Protein AF-A0A8T3M9H7-F1 (afdb_monomer)

Foldseek 3Di:
DDPPPDPDPLVQVVPADPPDPCNPDAFFEELCVPANQPPPPGPPDAPLVSLVVRLVNRHQEYADGPPQDFAPSLQVSQVVSNYAHAEFEQEFEADLLAGDDCSVVSLVVSVRRCVSNVYAAYEYEYDADPQQQLCFLNCVDPPRRARDPNRLVRNQVSLQVSLVVCVVVPHAYEYEQATRGNRQAPVSVVSNLVSHDLVSYAYAAECVSHVSNVHHS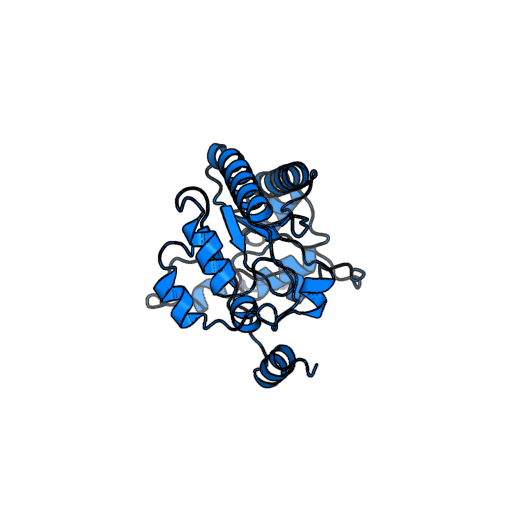VVVCVVRPSSHPHYHYDDDDVVVSVCSNVSND

Sequence (249 aa):
MSTGTALRPDVRTSLRRPDDALPRSSIGTAPMLWAHADGAPNDGTDAMAILDEIARVGYEGTQLGGGFPEGAELRDALHARGLRLAEVYVPIPATVDGPVADAMDIADERLRLLRDGEGEVLCLALDSSPGRDESAGRASEPGTPVLTDAGWESLVEVIHAIADRTAVSGTPVVFHPHGGTFIETPAEVERLVATTDPQRMGVCLDVGHYLVGGGDPVTAIRALGDRITHVHLKDGDPAVLTRLQAGAL

pLDDT: mean 90.54, std 13.39, range [33.56, 98.75]

Structure (mmCIF, N/CA/C/O backbone):
data_AF-A0A8T3M9H7-F1
#
_entry.id   AF-A0A8T3M9H7-F1
#
loop_
_atom_site.group_PDB
_atom_site.id
_atom_site.type_symbol
_atom_site.label_atom_id
_atom_site.label_alt_id
_atom_site.label_comp_id
_atom_site.label_asym_id
_atom_site.label_entity_id
_atom_site.label_seq_id
_atom_site.pdbx_PDB_ins_code
_atom_site.Cartn_x
_atom_site.Cartn_y
_atom_site.Cartn_z
_atom_site.occupancy
_atom_site.B_iso_or_equiv
_atom_site.auth_seq_id
_atom_site.auth_comp_id
_atom_site.auth_asym_id
_atom_site.auth_atom_id
_atom_site.pdbx_PDB_model_num
ATOM 1 N N . MET A 1 1 ? -37.620 22.800 17.845 1.00 33.56 1 MET A N 1
ATOM 2 C CA . MET A 1 1 ? -38.103 21.413 18.007 1.00 33.56 1 MET A CA 1
ATOM 3 C C . MET A 1 1 ? -37.071 20.520 17.348 1.00 33.56 1 MET A C 1
ATOM 5 O O . MET A 1 1 ? -36.901 20.615 16.143 1.00 33.56 1 MET A O 1
ATOM 9 N N . SER A 1 2 ? -36.297 19.793 18.155 1.00 37.72 2 SER A N 1
ATOM 10 C CA . SER A 1 2 ? -35.229 18.907 17.685 1.00 37.72 2 SER A CA 1
ATOM 11 C C . SER A 1 2 ? -35.867 17.692 17.017 1.00 37.72 2 SER A C 1
ATOM 13 O O . SER A 1 2 ? -36.520 16.892 17.686 1.00 37.72 2 SER A O 1
ATOM 15 N N . THR A 1 3 ? -35.757 17.589 15.695 1.00 35.03 3 THR A N 1
ATOM 16 C CA . THR A 1 3 ? -36.076 16.357 14.977 1.00 35.03 3 THR A CA 1
ATOM 17 C C . THR A 1 3 ? -34.942 15.387 15.255 1.0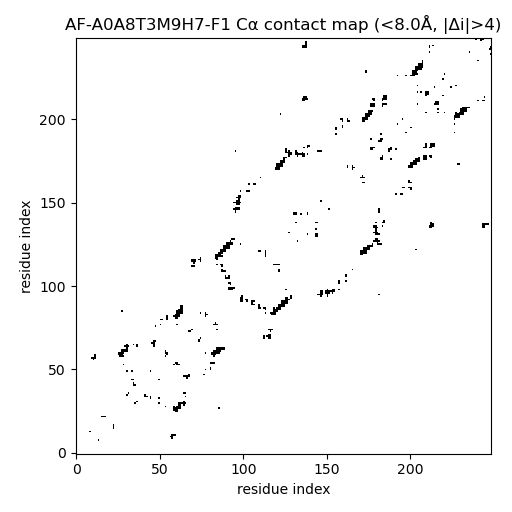0 35.03 3 THR A C 1
ATOM 19 O O . THR A 1 3 ? -33.902 15.445 14.604 1.00 35.03 3 THR A O 1
ATOM 22 N N . GLY A 1 4 ? -35.122 14.548 16.275 1.00 36.12 4 GLY A N 1
ATOM 23 C CA . GLY A 1 4 ? -34.223 13.439 16.550 1.00 36.12 4 GLY A CA 1
ATOM 24 C C . GLY A 1 4 ? -34.094 12.591 15.292 1.00 36.12 4 GLY A C 1
ATOM 25 O O . GLY A 1 4 ? -35.053 11.940 14.878 1.00 36.12 4 GLY A O 1
ATOM 26 N N . THR A 1 5 ? -32.923 12.646 14.664 1.00 40.88 5 THR A N 1
ATOM 27 C CA . THR A 1 5 ? -32.527 11.714 13.617 1.00 40.88 5 THR A CA 1
ATOM 28 C C . THR A 1 5 ? -32.606 10.335 14.249 1.00 40.88 5 THR A C 1
ATOM 30 O O . THR A 1 5 ? -31.815 10.017 15.136 1.00 40.88 5 THR A O 1
ATOM 33 N N . ALA A 1 6 ? -33.609 9.543 13.869 1.00 39.00 6 ALA A N 1
ATOM 34 C CA . ALA A 1 6 ? -33.633 8.134 14.220 1.00 39.00 6 ALA A CA 1
ATOM 35 C C . ALA A 1 6 ? -32.262 7.562 13.843 1.00 39.00 6 ALA A C 1
ATOM 37 O O . ALA A 1 6 ? -31.829 7.743 12.701 1.00 39.00 6 ALA A O 1
ATOM 38 N N . LEU A 1 7 ? -31.563 6.962 14.814 1.00 42.97 7 LEU A N 1
ATOM 39 C CA . LEU A 1 7 ? -30.327 6.225 14.573 1.00 42.97 7 LEU A CA 1
ATOM 40 C C . LEU A 1 7 ? -30.620 5.296 13.396 1.00 42.97 7 LEU A C 1
ATOM 42 O O . LEU A 1 7 ? -31.462 4.401 13.513 1.00 42.97 7 LEU A O 1
ATOM 46 N N . ARG A 1 8 ? -30.015 5.574 12.232 1.00 50.91 8 ARG A N 1
ATOM 47 C CA . ARG A 1 8 ? -30.088 4.648 11.103 1.00 50.91 8 ARG A CA 1
ATOM 48 C C . ARG A 1 8 ? -29.657 3.285 11.656 1.00 50.91 8 ARG A C 1
ATOM 50 O O . ARG A 1 8 ? -28.723 3.269 12.462 1.00 50.91 8 ARG A O 1
ATOM 57 N N . PRO A 1 9 ? -30.326 2.175 11.285 1.00 55.00 9 PRO A N 1
ATOM 58 C CA . PRO A 1 9 ? -29.803 0.851 11.601 1.00 55.00 9 PRO A CA 1
ATOM 59 C C . PRO A 1 9 ? -28.321 0.859 11.254 1.00 55.00 9 PRO A C 1
ATOM 61 O O . PRO A 1 9 ? -27.978 1.395 10.196 1.00 55.00 9 PRO A O 1
ATOM 64 N N . ASP A 1 10 ? -27.468 0.368 12.153 1.00 68.44 10 ASP A N 1
ATOM 65 C CA . ASP A 1 10 ? -26.034 0.352 11.898 1.00 68.44 10 ASP A CA 1
ATOM 66 C C . ASP A 1 10 ? -25.813 -0.396 10.582 1.00 68.44 10 ASP A C 1
ATOM 68 O O . ASP A 1 10 ? -25.994 -1.616 10.510 1.00 68.44 10 ASP A O 1
ATOM 72 N N . VAL A 1 11 ? -25.506 0.362 9.525 1.00 72.50 11 VAL A N 1
ATOM 73 C CA . VAL A 1 11 ? -25.396 -0.140 8.155 1.00 72.50 11 VAL A CA 1
ATOM 74 C C . VAL A 1 11 ? -24.417 -1.313 8.138 1.00 72.50 11 VAL A C 1
ATOM 76 O O . VAL A 1 11 ? -24.686 -2.308 7.467 1.00 72.50 11 VAL A O 1
ATOM 79 N N . ARG A 1 12 ? -23.380 -1.272 8.988 1.00 73.25 12 ARG A N 1
ATOM 80 C CA . ARG A 1 12 ? -22.380 -2.336 9.162 1.00 73.25 12 ARG A CA 1
ATOM 81 C C . ARG A 1 12 ? -23.022 -3.676 9.506 1.00 73.25 12 ARG A C 1
ATOM 83 O O . ARG A 1 12 ? -22.752 -4.679 8.849 1.00 73.25 12 ARG A O 1
ATOM 90 N N . THR A 1 13 ? -23.931 -3.689 10.481 1.00 69.94 13 THR A N 1
ATOM 91 C CA . THR A 1 13 ? -24.636 -4.913 10.906 1.00 69.94 13 THR A CA 1
ATOM 92 C C . THR A 1 13 ? -25.568 -5.475 9.835 1.00 69.94 13 THR A C 1
ATOM 94 O O . THR A 1 13 ? -25.799 -6.679 9.808 1.00 69.94 13 THR A O 1
ATOM 97 N N . SER A 1 14 ? -26.082 -4.631 8.934 1.00 72.62 14 SER A N 1
ATOM 98 C CA . SER A 1 14 ? -26.933 -5.075 7.823 1.00 72.62 14 SER A CA 1
ATOM 99 C C . SER A 1 14 ? -26.149 -5.612 6.620 1.00 72.62 14 SER A C 1
ATOM 101 O O . SER A 1 14 ? -26.704 -6.368 5.821 1.00 72.62 14 SER A O 1
ATOM 103 N N . LEU A 1 15 ? -24.875 -5.224 6.487 1.00 73.56 15 LEU A N 1
ATOM 104 C CA . LEU A 1 15 ? -24.003 -5.622 5.380 1.00 73.56 15 LEU A CA 1
ATOM 105 C C . LEU A 1 15 ? -23.282 -6.950 5.632 1.00 73.56 15 LEU A C 1
ATOM 107 O O . LEU A 1 15 ? -23.010 -7.663 4.670 1.00 73.56 15 LEU A O 1
ATOM 111 N N . ARG A 1 16 ? -23.004 -7.297 6.895 1.00 74.31 16 ARG A N 1
ATOM 112 C CA . ARG A 1 16 ? -22.332 -8.554 7.253 1.00 74.31 16 ARG A CA 1
ATOM 113 C C . ARG A 1 16 ? -23.315 -9.700 7.444 1.00 74.31 16 ARG A C 1
ATOM 115 O O . ARG A 1 16 ? -24.325 -9.566 8.136 1.00 74.31 16 ARG A O 1
ATOM 122 N N . ARG A 1 17 ? -22.983 -10.860 6.886 1.00 77.38 17 ARG A N 1
ATOM 123 C CA . ARG A 1 17 ? -23.710 -12.117 7.081 1.00 77.38 17 ARG A CA 1
ATOM 124 C C . ARG A 1 17 ? -22.826 -13.121 7.824 1.00 77.38 17 ARG A C 1
ATOM 126 O O . ARG A 1 17 ? -21.613 -13.124 7.629 1.00 77.38 17 ARG A O 1
ATOM 133 N N . PRO A 1 18 ? -23.412 -14.008 8.650 1.00 72.75 18 PRO A N 1
ATOM 134 C CA . PRO A 1 18 ? -22.649 -15.039 9.360 1.00 72.75 18 PRO A CA 1
ATOM 135 C C . PRO A 1 18 ? -21.794 -15.933 8.447 1.00 72.75 18 PRO A C 1
ATOM 137 O O . PRO A 1 18 ? -20.744 -16.402 8.876 1.00 72.75 18 PRO A O 1
ATOM 140 N N . ASP A 1 19 ? -22.229 -16.120 7.197 1.00 81.12 19 ASP A N 1
ATOM 141 C CA . ASP A 1 19 ? -21.596 -17.004 6.212 1.00 81.12 19 ASP A CA 1
ATOM 142 C C . ASP A 1 19 ? -20.673 -16.259 5.226 1.00 81.12 19 ASP A C 1
ATOM 144 O O . ASP A 1 19 ? -20.256 -16.835 4.219 1.00 81.12 19 ASP A O 1
ATOM 148 N N . ASP A 1 20 ? -20.371 -14.977 5.468 1.00 80.50 20 ASP A N 1
ATOM 149 C CA . ASP A 1 20 ? -19.426 -14.236 4.629 1.00 80.50 20 ASP A CA 1
ATOM 150 C C . ASP A 1 20 ? -18.053 -14.922 4.636 1.00 80.50 20 ASP A C 1
ATOM 152 O O . ASP A 1 20 ? -17.609 -15.441 5.658 1.00 80.50 20 ASP A O 1
ATOM 156 N N . ALA A 1 21 ? -17.350 -14.894 3.500 1.00 74.12 21 ALA A N 1
ATOM 157 C CA . ALA A 1 21 ? -16.052 -15.560 3.348 1.00 74.12 21 ALA A CA 1
ATOM 158 C C . ALA A 1 21 ? -14.958 -14.983 4.269 1.00 74.12 21 ALA A C 1
ATOM 160 O O . ALA A 1 21 ? -14.007 -15.679 4.619 1.00 74.12 21 ALA A O 1
ATOM 161 N N . LEU A 1 22 ? -15.108 -13.719 4.682 1.00 75.12 22 LEU A N 1
ATOM 162 C CA . LEU A 1 22 ? -14.192 -12.995 5.566 1.00 75.12 22 LEU A CA 1
ATOM 163 C C . LEU A 1 22 ? -14.967 -12.345 6.729 1.00 75.12 22 LEU A C 1
ATOM 165 O O . LEU A 1 22 ? -14.919 -11.127 6.919 1.00 75.12 22 LEU A O 1
ATOM 169 N N . PRO A 1 23 ? -15.690 -13.134 7.545 1.00 69.31 23 PRO A N 1
ATOM 170 C CA . PRO A 1 23 ? -16.662 -12.598 8.498 1.00 69.31 23 PRO A CA 1
ATOM 171 C C . PRO A 1 23 ? -15.983 -11.882 9.678 1.00 69.31 23 PRO A C 1
ATOM 173 O O . PRO A 1 23 ? -16.636 -11.171 10.437 1.00 69.31 23 PRO A O 1
ATOM 176 N N . ARG A 1 24 ? -14.663 -12.063 9.825 1.00 73.19 24 ARG A N 1
ATOM 177 C CA . ARG A 1 24 ? -13.812 -11.458 10.857 1.00 73.19 24 ARG A CA 1
ATOM 178 C C . ARG A 1 24 ? -12.900 -10.343 10.335 1.00 73.19 24 ARG A C 1
ATOM 180 O O . ARG A 1 24 ? -12.226 -9.716 11.144 1.00 73.19 24 ARG A O 1
ATOM 187 N N . SER A 1 25 ? -12.861 -10.099 9.025 1.00 82.62 25 SER A N 1
ATOM 188 C CA . SER A 1 25 ? -11.993 -9.067 8.450 1.00 82.62 25 SER A CA 1
ATOM 189 C C . SER A 1 25 ? -12.692 -7.722 8.447 1.00 82.62 25 SER A C 1
ATOM 191 O O . SER A 1 25 ? -13.821 -7.626 7.971 1.00 82.62 25 SER A O 1
ATOM 193 N N . SER A 1 26 ? -12.016 -6.688 8.931 1.00 88.00 26 SER A N 1
ATOM 194 C CA . SER A 1 26 ? -12.416 -5.283 8.816 1.00 88.00 26 SER A CA 1
ATOM 195 C C . SER A 1 26 ? -12.520 -4.858 7.353 1.00 88.00 26 SER A C 1
ATOM 197 O O . SER A 1 26 ? -11.684 -5.259 6.547 1.00 88.00 26 SER A O 1
ATOM 199 N N . ILE A 1 27 ? -13.503 -4.023 7.011 1.00 91.81 27 ILE A N 1
ATOM 200 C CA . ILE A 1 27 ? -13.605 -3.427 5.670 1.00 91.81 27 ILE A CA 1
ATOM 201 C C . ILE A 1 27 ? -13.539 -1.909 5.822 1.00 91.81 27 ILE A C 1
ATOM 203 O O . ILE A 1 27 ? -14.417 -1.297 6.434 1.00 91.81 27 ILE A O 1
ATOM 207 N N . GLY A 1 28 ? -12.479 -1.317 5.282 1.00 94.25 28 GLY A N 1
ATOM 208 C CA . GLY A 1 28 ? -12.276 0.126 5.215 1.00 94.25 28 GLY A CA 1
ATOM 209 C C . GLY A 1 28 ? -12.303 0.644 3.781 1.00 94.25 28 GLY A C 1
ATOM 210 O O . GLY A 1 28 ? -12.476 -0.125 2.838 1.00 94.25 28 GLY A O 1
ATOM 211 N N . THR A 1 29 ? -12.108 1.950 3.625 1.00 95.25 29 THR A N 1
ATOM 212 C CA . THR A 1 29 ? -11.954 2.590 2.313 1.00 95.25 29 THR A CA 1
ATOM 213 C C . THR A 1 29 ? -10.827 3.610 2.328 1.00 95.25 29 THR A C 1
ATOM 215 O O . THR A 1 29 ? -10.526 4.202 3.361 1.00 95.25 29 THR A O 1
ATOM 218 N N . ALA A 1 30 ? -10.223 3.845 1.169 1.00 94.06 30 ALA A N 1
ATOM 219 C CA . ALA A 1 30 ? -9.257 4.916 0.988 1.00 94.06 30 ALA A CA 1
ATOM 220 C C . ALA A 1 30 ? -9.969 6.285 0.951 1.00 94.06 30 ALA A C 1
ATOM 222 O O . ALA A 1 30 ? -10.983 6.415 0.254 1.00 94.06 30 ALA A O 1
ATOM 223 N N . PRO A 1 31 ? -9.433 7.330 1.608 1.00 91.69 31 PRO A N 1
ATOM 224 C CA . PRO A 1 31 ? -9.961 8.694 1.497 1.00 91.69 31 PRO A CA 1
ATOM 225 C C . PRO A 1 31 ? -9.719 9.301 0.105 1.00 91.69 31 PRO A C 1
ATOM 227 O O . PRO A 1 31 ? -10.409 10.240 -0.287 1.00 91.69 31 PRO A O 1
ATOM 230 N N . MET A 1 32 ? -8.803 8.712 -0.675 1.00 87.19 32 MET A N 1
ATOM 231 C CA . MET A 1 32 ? -8.488 9.109 -2.051 1.00 87.19 32 MET A CA 1
ATOM 232 C C . MET A 1 32 ? -9.705 9.088 -2.993 1.00 87.19 32 MET A C 1
ATOM 234 O O . MET A 1 32 ? -9.724 9.801 -3.992 1.00 87.19 32 MET A O 1
ATOM 238 N N . LEU A 1 33 ? -10.753 8.322 -2.658 1.00 88.62 33 LEU A N 1
ATOM 239 C CA . LEU A 1 33 ? -12.014 8.324 -3.408 1.00 88.62 33 LEU A CA 1
ATOM 240 C C . LEU A 1 33 ? -12.779 9.657 -3.321 1.00 88.62 33 LEU A C 1
ATOM 242 O O . LEU A 1 33 ? -13.633 9.910 -4.167 1.00 88.62 33 LEU A O 1
ATOM 246 N N . TRP A 1 34 ? -12.490 10.493 -2.318 1.00 87.81 34 TRP A N 1
ATOM 247 C CA . TRP A 1 34 ? -13.087 11.823 -2.152 1.00 87.81 34 TRP A CA 1
ATOM 248 C C . TRP A 1 34 ? -12.129 12.948 -2.531 1.00 87.81 34 TRP A C 1
ATOM 250 O O . TRP A 1 34 ? -12.551 13.893 -3.184 1.00 87.81 34 TRP A O 1
ATOM 260 N N . ALA A 1 35 ? -10.860 12.850 -2.134 1.00 77.44 35 ALA A N 1
ATOM 261 C CA . ALA A 1 35 ? -9.850 13.861 -2.427 1.00 77.44 35 ALA A CA 1
ATOM 262 C C . ALA A 1 35 ? -8.542 13.176 -2.829 1.00 77.44 35 ALA A C 1
ATOM 264 O O . ALA A 1 35 ? -7.989 12.400 -2.050 1.00 77.44 35 ALA A O 1
ATOM 265 N N . HIS A 1 36 ? -8.044 13.449 -4.039 1.00 66.44 36 HIS A N 1
ATOM 266 C CA . HIS A 1 36 ? -6.762 12.898 -4.488 1.00 66.44 36 HIS A CA 1
ATOM 267 C C . HIS A 1 36 ? -5.637 13.333 -3.541 1.00 66.44 36 HIS A C 1
ATOM 269 O O . HIS A 1 36 ? -5.493 14.516 -3.243 1.00 6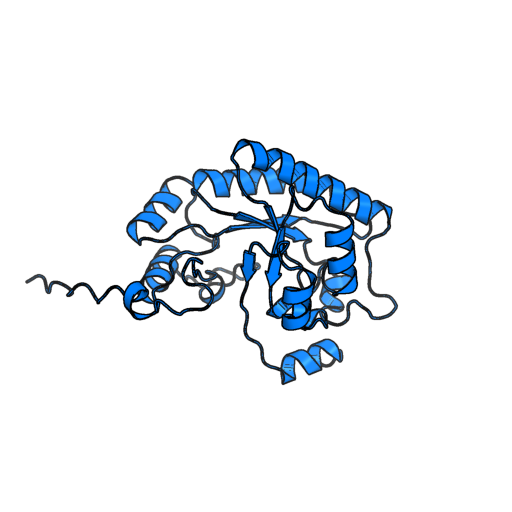6.44 36 HIS A O 1
ATOM 275 N N . ALA A 1 37 ? -4.840 12.367 -3.083 1.00 57.09 37 ALA A N 1
ATOM 276 C CA . ALA A 1 37 ? -3.700 12.620 -2.203 1.00 57.09 37 ALA A CA 1
ATOM 277 C C . ALA A 1 37 ? -2.406 12.943 -2.980 1.00 57.09 37 ALA A C 1
ATOM 279 O O . ALA A 1 37 ? -1.479 13.518 -2.411 1.00 57.09 37 ALA A O 1
ATOM 280 N N . ASP A 1 38 ? -2.357 12.636 -4.282 1.00 54.38 38 ASP A N 1
ATOM 281 C CA . ASP A 1 38 ? -1.136 12.722 -5.089 1.00 54.38 38 ASP A CA 1
ATOM 282 C C . ASP A 1 38 ? -0.950 14.110 -5.701 1.00 54.38 38 ASP A C 1
ATOM 284 O O . ASP A 1 38 ? -1.264 14.343 -6.868 1.00 54.38 38 ASP A O 1
ATOM 288 N N . GLY A 1 39 ? -0.468 15.063 -4.897 1.00 44.59 39 GLY A N 1
ATOM 289 C CA . GLY A 1 39 ? 0.044 16.365 -5.358 1.00 44.59 39 GLY A CA 1
ATOM 290 C C . GLY A 1 39 ? -0.964 17.295 -6.052 1.00 44.59 39 GLY A C 1
ATOM 291 O O . GLY A 1 39 ? -0.635 18.448 -6.342 1.00 44.59 39 GLY A O 1
ATOM 292 N N . ALA A 1 40 ? -2.189 16.834 -6.301 1.00 48.50 40 ALA A N 1
ATOM 293 C CA . ALA A 1 40 ? -3.287 17.650 -6.772 1.00 48.50 40 ALA A CA 1
ATOM 294 C C . ALA A 1 40 ? -3.688 18.631 -5.657 1.00 48.50 40 ALA A C 1
ATOM 296 O O . ALA A 1 40 ? -3.700 18.255 -4.481 1.00 48.50 40 ALA A O 1
ATOM 297 N N . PRO A 1 41 ? -4.015 19.895 -5.985 1.00 50.72 41 PRO A N 1
ATOM 298 C CA . PRO A 1 41 ? -4.555 20.815 -4.997 1.00 50.72 41 PRO A CA 1
ATOM 299 C C . PRO A 1 41 ? -5.763 20.163 -4.328 1.00 50.72 41 PRO A C 1
ATOM 301 O O . PRO A 1 41 ? -6.646 19.677 -5.037 1.00 50.72 41 PRO A O 1
ATOM 304 N N . ASN A 1 42 ? -5.812 20.175 -2.990 1.00 58.81 42 ASN A N 1
ATOM 305 C CA . ASN A 1 42 ? -7.057 19.892 -2.284 1.00 58.81 42 ASN A CA 1
ATOM 306 C C . ASN A 1 42 ? -8.121 20.803 -2.910 1.00 58.81 42 ASN A C 1
ATOM 308 O O . ASN A 1 42 ? -7.990 22.029 -2.880 1.00 58.81 42 ASN A O 1
ATOM 312 N N . ASP A 1 43 ? -9.135 20.206 -3.526 1.00 65.31 43 ASP A N 1
ATOM 313 C CA . ASP A 1 43 ? -10.200 20.910 -4.240 1.00 65.31 43 ASP A CA 1
ATOM 314 C C . ASP A 1 43 ? -11.151 21.665 -3.292 1.00 65.31 43 ASP A C 1
ATOM 316 O O . ASP A 1 43 ? -12.144 22.252 -3.722 1.00 65.31 43 ASP A O 1
ATOM 320 N N . GLY A 1 44 ? -10.813 21.697 -2.000 1.00 67.19 44 GLY A N 1
ATOM 321 C CA . GLY A 1 44 ? -11.589 22.294 -0.926 1.00 67.19 44 GLY A CA 1
ATOM 322 C C . GLY A 1 44 ? -12.423 21.266 -0.170 1.00 67.19 44 GLY A C 1
ATOM 323 O O . GLY A 1 44 ? -13.211 21.664 0.689 1.00 67.19 44 GLY A O 1
ATOM 324 N N . THR A 1 45 ? -12.268 19.971 -0.464 1.00 79.56 45 THR A N 1
ATOM 325 C CA . THR A 1 45 ? -12.942 18.907 0.275 1.00 79.56 45 THR A CA 1
ATOM 326 C C . THR A 1 45 ? -12.458 18.875 1.727 1.00 79.56 45 THR A C 1
ATOM 328 O O . THR A 1 45 ? -11.266 18.764 2.025 1.00 79.56 45 THR A O 1
ATOM 331 N N . ASP A 1 46 ? -13.413 18.989 2.649 1.00 88.44 46 ASP A N 1
ATOM 332 C CA . ASP A 1 46 ? -13.174 18.961 4.090 1.00 88.44 46 ASP A CA 1
ATOM 333 C C . ASP A 1 46 ? -12.849 17.533 4.556 1.00 88.44 46 ASP A C 1
ATOM 335 O O . ASP A 1 46 ? -13.671 16.621 4.447 1.00 88.44 46 ASP A O 1
ATOM 339 N N . ALA A 1 47 ? -11.655 17.354 5.123 1.00 89.69 47 ALA A N 1
ATOM 340 C CA . ALA A 1 47 ? -11.178 16.104 5.706 1.00 89.69 47 ALA A CA 1
ATOM 341 C C . ALA A 1 47 ? -12.167 15.481 6.704 1.00 89.69 47 ALA A C 1
ATOM 343 O O . ALA A 1 47 ? -12.379 14.266 6.704 1.00 89.69 47 ALA A O 1
ATOM 344 N N . MET A 1 48 ? -12.814 16.302 7.533 1.00 92.94 48 MET A N 1
ATOM 345 C CA . MET A 1 48 ? -13.774 15.811 8.519 1.00 92.94 48 MET A CA 1
ATOM 346 C C . MET A 1 48 ? -15.069 15.336 7.858 1.00 92.94 48 MET A C 1
ATOM 348 O O . MET A 1 48 ? -15.649 14.341 8.298 1.00 92.94 48 MET A O 1
ATOM 352 N N . ALA A 1 49 ? -15.475 15.983 6.762 1.00 93.50 49 ALA A N 1
ATOM 353 C CA . ALA A 1 49 ? -16.605 15.543 5.953 1.00 93.50 49 ALA A CA 1
ATOM 354 C C . ALA A 1 49 ? -16.315 14.208 5.243 1.00 93.50 49 ALA A C 1
ATOM 356 O O . ALA A 1 49 ? -17.209 13.369 5.147 1.00 93.50 49 ALA A O 1
ATOM 357 N N . ILE A 1 50 ? -15.070 13.959 4.812 1.00 93.94 50 ILE A N 1
ATOM 358 C CA . ILE A 1 50 ? -14.661 12.644 4.282 1.00 93.94 50 ILE A CA 1
ATOM 359 C C . ILE A 1 50 ? -14.865 11.564 5.352 1.00 93.94 50 ILE A C 1
ATOM 361 O O . ILE A 1 50 ? -15.487 10.538 5.079 1.00 93.94 50 ILE A O 1
ATOM 365 N N . LEU A 1 51 ? -14.408 11.798 6.588 1.00 95.31 51 LEU A N 1
ATOM 366 C CA . LEU A 1 51 ? -14.603 10.848 7.690 1.00 95.31 51 LEU A CA 1
ATOM 367 C C . LEU A 1 51 ? -16.090 10.605 8.000 1.00 95.31 51 LEU A C 1
ATOM 369 O O . LEU A 1 51 ? -16.486 9.463 8.252 1.00 95.31 51 LEU A O 1
ATOM 373 N N . ASP A 1 52 ? -16.918 11.653 7.964 1.00 95.00 52 ASP A N 1
ATOM 374 C CA . ASP A 1 52 ? -18.372 11.531 8.123 1.00 95.00 52 ASP A CA 1
ATOM 375 C C . ASP A 1 52 ? -18.985 10.646 7.033 1.00 95.00 52 ASP A C 1
ATOM 377 O O . ASP A 1 52 ? -19.769 9.744 7.337 1.00 95.00 52 ASP A O 1
ATOM 381 N N . GLU A 1 53 ? -18.602 10.854 5.774 1.00 94.81 53 GLU A N 1
ATOM 382 C CA . GLU A 1 53 ? -19.110 10.082 4.642 1.00 94.81 53 GLU A CA 1
ATOM 383 C C . GLU A 1 53 ? -18.684 8.612 4.704 1.00 94.81 53 GLU A C 1
ATOM 385 O O . GLU A 1 53 ? -19.533 7.734 4.527 1.00 94.81 53 GLU A O 1
ATOM 390 N N . ILE A 1 54 ? -17.421 8.331 5.040 1.00 94.44 54 ILE A N 1
ATOM 391 C CA . ILE A 1 54 ? -16.895 6.969 5.235 1.00 94.44 54 ILE A CA 1
ATOM 392 C C . ILE A 1 54 ? -17.717 6.213 6.287 1.00 94.44 54 ILE A C 1
ATOM 394 O O . ILE A 1 54 ? -18.156 5.081 6.055 1.00 94.44 54 ILE A O 1
ATOM 398 N N . ALA A 1 55 ? -17.983 6.846 7.432 1.00 93.62 55 ALA A N 1
ATOM 399 C CA . ALA A 1 55 ? -18.810 6.250 8.475 1.00 93.62 55 ALA A CA 1
ATOM 400 C C . ALA A 1 55 ? -20.268 6.084 8.023 1.00 93.62 55 ALA A C 1
ATOM 402 O O . ALA A 1 55 ? -20.880 5.039 8.253 1.00 93.62 55 ALA A O 1
ATOM 403 N N . ARG A 1 56 ? -20.823 7.087 7.330 1.00 92.81 56 ARG A N 1
ATOM 404 C CA . ARG A 1 56 ? -22.210 7.094 6.846 1.00 92.81 56 ARG A CA 1
ATOM 405 C C . ARG A 1 56 ? -22.501 5.958 5.867 1.00 92.81 56 ARG A C 1
ATOM 407 O O . ARG A 1 56 ? -23.624 5.447 5.866 1.00 92.81 56 ARG A O 1
ATOM 414 N N . VAL A 1 57 ? -21.544 5.592 5.012 1.00 91.56 57 VAL A N 1
ATOM 415 C CA . VAL A 1 57 ? -21.703 4.480 4.055 1.00 91.56 57 VAL A CA 1
ATOM 416 C C . VAL A 1 57 ? -21.467 3.104 4.684 1.00 91.56 57 VAL A C 1
ATOM 418 O O . VAL A 1 57 ? -21.831 2.099 4.081 1.00 91.56 57 VAL A O 1
ATOM 421 N N . GLY A 1 58 ? -20.945 3.055 5.912 1.00 91.19 58 GLY A N 1
ATOM 422 C CA . GLY A 1 58 ? -20.821 1.828 6.695 1.00 91.19 58 GLY A CA 1
ATOM 423 C C . GLY A 1 58 ? -19.443 1.172 6.657 1.00 91.19 58 GLY A C 1
ATOM 424 O O . GLY A 1 58 ? -19.338 0.021 7.066 1.00 91.19 58 GLY A O 1
ATOM 425 N N . TYR A 1 59 ? -18.385 1.864 6.224 1.00 93.06 59 TYR A N 1
ATOM 426 C CA . TYR A 1 59 ? -17.021 1.355 6.401 1.00 93.06 59 TYR A CA 1
ATOM 427 C C . TYR A 1 59 ? -16.605 1.398 7.874 1.00 93.06 59 TYR A C 1
ATOM 429 O O . TYR A 1 59 ? -17.124 2.190 8.663 1.00 93.06 59 TYR A O 1
ATOM 437 N N . GLU A 1 60 ? -15.668 0.535 8.251 1.00 93.38 60 GLU A N 1
ATOM 438 C CA . GLU A 1 60 ? -15.175 0.369 9.627 1.00 93.38 60 GLU A CA 1
ATOM 439 C C . GLU A 1 60 ? -13.826 1.049 9.870 1.00 93.38 60 GLU A C 1
ATOM 441 O O . GLU A 1 60 ? -13.328 1.065 10.996 1.00 93.38 60 GLU A O 1
ATOM 446 N N . GLY A 1 61 ? -13.227 1.607 8.822 1.00 95.00 61 GLY A N 1
ATOM 447 C CA . GLY A 1 61 ? -11.951 2.292 8.901 1.00 95.00 61 GLY A CA 1
ATOM 448 C C . GLY A 1 61 ? -11.553 2.964 7.598 1.00 95.00 61 GLY A C 1
ATOM 449 O O . GLY A 1 61 ? -12.247 2.869 6.584 1.00 95.00 61 GLY A O 1
ATOM 450 N N . THR A 1 62 ? -10.425 3.655 7.657 1.00 96.75 62 THR A N 1
ATOM 451 C CA . THR A 1 62 ? -9.829 4.388 6.542 1.00 96.75 62 THR A CA 1
ATOM 452 C C . THR A 1 62 ? -8.311 4.314 6.605 1.00 96.75 62 THR A C 1
ATOM 454 O O . THR A 1 62 ? -7.744 4.047 7.662 1.00 96.75 62 THR A O 1
ATOM 457 N N . GLN A 1 63 ? -7.655 4.576 5.482 1.00 95.94 63 GLN A N 1
ATOM 458 C CA . GLN A 1 63 ? -6.231 4.915 5.449 1.00 95.94 63 GLN A CA 1
ATOM 459 C C . GLN A 1 63 ? -6.031 6.362 5.933 1.00 95.94 63 GLN A C 1
ATOM 461 O O . GLN A 1 63 ? -6.991 7.146 5.947 1.00 95.94 63 GLN A O 1
ATOM 466 N N . LEU A 1 64 ? -4.800 6.732 6.297 1.00 94.50 64 LEU A N 1
ATOM 467 C CA . LEU A 1 64 ? -4.452 8.133 6.555 1.00 94.50 64 LEU A CA 1
ATOM 468 C C . LEU A 1 64 ? -4.627 8.967 5.275 1.00 94.50 64 LEU A C 1
ATOM 470 O O . LEU A 1 64 ? -4.024 8.667 4.247 1.00 94.50 64 LEU A O 1
ATOM 474 N N . GLY A 1 65 ? -5.464 10.003 5.339 1.00 88.75 65 GLY A N 1
ATOM 475 C CA . GLY A 1 65 ? -5.764 10.887 4.212 1.00 88.75 65 GLY A CA 1
ATOM 476 C C . GLY A 1 65 ? -5.054 12.232 4.285 1.00 88.75 65 GLY A C 1
ATOM 477 O O . GLY A 1 65 ? -4.684 12.705 5.359 1.00 88.75 65 GLY A O 1
ATOM 478 N N . GLY A 1 66 ? -4.912 12.885 3.131 1.00 86.00 66 GLY A N 1
ATOM 479 C CA . GLY A 1 66 ? -4.445 14.267 3.064 1.00 86.00 66 GLY A CA 1
ATOM 480 C C . GLY A 1 66 ? -5.392 15.219 3.802 1.00 86.00 66 GLY A C 1
ATOM 481 O O . GLY A 1 66 ? -6.612 15.120 3.678 1.00 86.00 66 GLY A O 1
ATOM 482 N N . GLY A 1 67 ? -4.830 16.142 4.584 1.00 86.44 67 GLY A N 1
ATOM 483 C CA . GLY A 1 67 ? -5.598 17.135 5.343 1.00 86.44 67 GLY A CA 1
ATOM 484 C C . GLY A 1 67 ? -6.297 16.599 6.596 1.00 86.44 67 GLY A C 1
ATOM 485 O O . GLY A 1 67 ? -6.953 17.376 7.286 1.00 86.44 67 GLY A O 1
ATOM 486 N N . PHE A 1 68 ? -6.159 15.307 6.911 1.00 91.56 68 PHE A N 1
ATOM 487 C CA . PHE A 1 68 ? -6.603 14.778 8.198 1.00 91.56 68 PHE A CA 1
ATOM 488 C C . PHE A 1 68 ? -5.766 15.403 9.327 1.00 91.56 68 PHE A C 1
ATOM 490 O O . PHE A 1 68 ? -4.589 15.706 9.113 1.00 91.56 68 PHE A O 1
ATOM 497 N N . PRO A 1 69 ? -6.344 15.602 10.526 1.00 92.12 69 PRO A N 1
ATOM 498 C CA . PRO A 1 69 ? -5.556 15.996 11.688 1.00 92.12 69 PRO A CA 1
ATOM 499 C C . PRO A 1 69 ? -4.542 14.900 12.051 1.00 92.12 69 PRO A C 1
ATOM 501 O O . PRO A 1 69 ? -4.600 13.783 11.536 1.00 92.12 69 PRO A O 1
ATOM 504 N N . GLU A 1 70 ? -3.624 15.202 12.969 1.00 91.25 70 GLU A N 1
ATOM 505 C CA . GLU A 1 70 ? -2.626 14.245 13.456 1.00 91.25 70 GLU A CA 1
ATOM 506 C C . GLU A 1 70 ? -2.837 13.880 14.930 1.00 91.25 70 GLU A C 1
ATOM 508 O O . GLU A 1 70 ? -3.450 14.602 15.721 1.00 91.25 70 GLU A O 1
ATOM 513 N N . GLY A 1 71 ? -2.287 12.727 15.304 1.00 93.00 71 GLY A N 1
ATOM 514 C CA . GLY A 1 71 ? -2.224 12.231 16.670 1.00 93.00 71 GLY A CA 1
ATOM 515 C C . GLY A 1 71 ? -3.564 12.139 17.386 1.00 93.00 71 GLY A C 1
ATOM 516 O O . GLY A 1 71 ? -4.508 11.532 16.882 1.00 93.00 71 GLY A O 1
ATOM 517 N N . ALA A 1 72 ? -3.645 12.713 18.589 1.00 94.38 72 ALA A N 1
ATOM 518 C CA . ALA A 1 72 ? -4.825 12.584 19.439 1.00 94.38 72 ALA A CA 1
ATOM 519 C C . ALA A 1 72 ? -6.109 13.085 18.765 1.00 94.38 72 ALA A C 1
ATOM 521 O O . ALA A 1 72 ? -7.156 12.468 18.926 1.00 94.38 72 ALA A O 1
ATOM 522 N N . GLU A 1 73 ? -6.017 14.160 17.984 1.00 96.25 73 GLU A N 1
ATOM 523 C CA . GLU A 1 73 ? -7.167 14.712 17.274 1.00 96.25 73 GLU A CA 1
ATOM 524 C C . GLU A 1 73 ? -7.674 13.750 16.190 1.00 96.25 73 GLU A C 1
ATOM 526 O O . GLU A 1 73 ? -8.881 13.534 16.086 1.00 96.25 73 GLU A O 1
ATOM 531 N N . LEU A 1 74 ? -6.769 13.098 15.448 1.00 96.00 74 LEU A N 1
ATOM 532 C CA . LEU A 1 74 ? -7.129 12.053 14.483 1.00 96.00 74 LEU A CA 1
ATOM 533 C C . LEU A 1 74 ? -7.798 10.860 15.153 1.00 96.00 74 LEU A C 1
ATOM 535 O O . LEU A 1 74 ? -8.872 10.431 14.729 1.00 96.00 74 LEU A O 1
ATOM 539 N N . ARG A 1 75 ? -7.172 10.331 16.206 1.00 96.88 75 ARG A N 1
ATOM 540 C CA . ARG A 1 75 ? -7.702 9.189 16.951 1.00 96.88 75 ARG A CA 1
ATOM 541 C C . ARG A 1 75 ? -9.108 9.492 17.468 1.00 96.88 75 ARG A C 1
ATOM 543 O O . ARG A 1 75 ? -10.033 8.710 17.253 1.00 96.88 75 ARG A O 1
ATOM 550 N N . ASP A 1 76 ? -9.291 10.643 18.107 1.00 97.19 76 ASP A N 1
ATOM 551 C CA . ASP A 1 76 ? -10.576 11.028 18.686 1.00 97.19 76 ASP A CA 1
ATOM 552 C C . ASP A 1 76 ? -11.634 11.259 17.584 1.00 97.19 76 ASP A C 1
ATOM 554 O O . ASP A 1 76 ? -12.788 10.844 17.733 1.00 97.19 76 ASP A O 1
ATOM 558 N N . ALA A 1 77 ? -11.239 11.831 16.438 1.00 96.81 77 ALA A N 1
ATOM 559 C CA . ALA A 1 77 ? -12.095 11.995 15.263 1.00 96.81 77 ALA A CA 1
ATOM 560 C C . ALA A 1 77 ? -12.573 10.659 14.668 1.00 96.81 77 ALA A C 1
ATOM 562 O O . ALA A 1 77 ? -13.749 10.542 14.297 1.00 96.81 77 ALA A O 1
ATOM 563 N N . LEU A 1 78 ? -11.690 9.661 14.584 1.00 97.44 78 LEU A N 1
ATOM 564 C CA . LEU A 1 78 ? -12.012 8.313 14.111 1.00 97.44 78 LEU A CA 1
ATOM 565 C C . LEU A 1 78 ? -12.927 7.587 15.104 1.00 97.44 78 LEU A C 1
ATOM 567 O O . LEU A 1 78 ? -13.983 7.077 14.718 1.00 97.44 78 LEU A O 1
ATOM 571 N N . HIS A 1 79 ? -12.592 7.613 16.396 1.00 97.06 79 HIS A N 1
ATOM 572 C CA . HIS A 1 79 ? -13.377 6.969 17.453 1.00 97.06 79 HIS A CA 1
ATOM 573 C C . HIS A 1 79 ? -14.794 7.533 17.564 1.00 97.06 79 HIS A C 1
ATOM 575 O O . HIS A 1 79 ? -15.747 6.762 17.694 1.00 97.06 79 HIS A O 1
ATOM 581 N N . ALA A 1 80 ? -14.965 8.851 17.427 1.00 96.75 80 ALA A N 1
ATOM 582 C CA . ALA A 1 80 ? -16.283 9.490 17.420 1.00 96.75 80 ALA A CA 1
ATOM 583 C C . ALA A 1 80 ? -17.215 8.956 16.312 1.00 96.75 80 ALA A C 1
ATOM 585 O O . ALA A 1 80 ? -18.435 9.069 16.417 1.00 96.75 80 ALA A O 1
ATOM 586 N N . ARG A 1 81 ? -16.644 8.351 15.264 1.00 95.44 81 ARG A N 1
ATOM 587 C CA . ARG A 1 81 ? -17.343 7.775 14.105 1.00 95.44 81 ARG A CA 1
ATOM 588 C C . ARG A 1 81 ? -17.317 6.244 14.092 1.00 95.44 81 ARG A C 1
ATOM 590 O O . ARG A 1 81 ? -17.772 5.614 13.134 1.00 95.44 81 ARG A O 1
ATOM 597 N N . GLY A 1 82 ? -16.761 5.631 15.139 1.00 94.75 82 GLY A N 1
ATOM 598 C CA . GLY A 1 82 ? -16.505 4.195 15.196 1.00 94.75 82 GLY A CA 1
ATOM 599 C C . GLY A 1 82 ? -15.662 3.708 14.016 1.00 94.75 82 GLY A C 1
ATOM 600 O O . GLY A 1 82 ? -15.970 2.651 13.469 1.00 94.75 82 GLY A O 1
ATOM 601 N N . LEU A 1 83 ? -14.696 4.513 13.568 1.00 96.19 83 LEU A N 1
ATOM 602 C CA . LEU A 1 83 ? -13.735 4.187 12.518 1.00 96.19 83 LEU A CA 1
ATOM 603 C C . LEU A 1 83 ? -12.380 3.831 13.130 1.00 96.19 83 LEU A C 1
ATOM 605 O O . LEU A 1 83 ? -12.065 4.235 14.249 1.00 96.19 83 LEU A O 1
ATOM 609 N N . ARG A 1 84 ? -11.576 3.102 12.359 1.00 96.06 84 ARG A N 1
ATOM 610 C CA . ARG A 1 84 ? -10.194 2.727 12.676 1.00 96.06 84 ARG A CA 1
ATOM 611 C C . ARG A 1 84 ? -9.235 3.263 11.621 1.00 96.06 84 ARG A C 1
ATOM 613 O O . ARG A 1 84 ? -9.620 3.410 10.458 1.00 96.06 84 ARG A O 1
ATOM 620 N N . LEU A 1 85 ? -7.994 3.521 12.018 1.00 97.50 85 LEU A N 1
ATOM 621 C CA . LEU A 1 85 ? -6.918 3.832 11.086 1.00 97.50 85 LEU A CA 1
ATOM 622 C C . LEU A 1 85 ? -6.336 2.510 10.564 1.00 97.50 85 LEU A C 1
ATOM 624 O O . LEU A 1 85 ? -5.532 1.867 11.228 1.00 97.50 85 LEU A O 1
ATOM 628 N N . ALA A 1 86 ? -6.798 2.073 9.395 1.00 97.12 86 ALA A N 1
ATOM 629 C CA . ALA A 1 86 ? -6.452 0.770 8.830 1.00 97.12 86 ALA A CA 1
ATOM 630 C C . ALA A 1 86 ? -4.961 0.674 8.482 1.00 97.12 86 ALA A C 1
ATOM 632 O O . ALA A 1 86 ? -4.320 -0.334 8.764 1.00 97.12 86 ALA A O 1
ATOM 633 N N . GLU A 1 87 ? -4.399 1.736 7.906 1.00 96.44 87 GLU A N 1
ATOM 634 C CA . GLU A 1 87 ? -2.976 1.796 7.589 1.00 96.44 87 GLU A CA 1
ATOM 635 C C . GLU A 1 87 ? -2.453 3.230 7.451 1.00 96.44 87 GLU A C 1
ATOM 637 O O . GLU A 1 87 ? -3.209 4.183 7.224 1.00 96.44 87 GLU A O 1
ATOM 642 N N . VAL A 1 88 ? -1.128 3.348 7.539 1.00 97.56 88 VAL A N 1
ATOM 643 C CA . VAL A 1 88 ? -0.358 4.517 7.105 1.00 97.56 88 VAL A CA 1
ATOM 644 C C . VAL A 1 88 ? 0.610 4.077 6.012 1.00 97.56 88 VAL A C 1
ATOM 646 O O . VAL A 1 88 ? 1.393 3.144 6.205 1.00 97.56 88 VAL A O 1
ATOM 649 N N . TYR A 1 89 ? 0.547 4.767 4.875 1.00 97.25 89 TYR A N 1
ATOM 650 C CA . TYR A 1 89 ? 1.414 4.530 3.727 1.00 97.25 89 TYR A CA 1
ATOM 651 C C . TYR A 1 89 ? 2.816 5.110 3.954 1.00 97.25 89 TYR A C 1
ATOM 653 O O . TYR A 1 89 ? 2.968 6.224 4.469 1.00 97.25 89 TYR A O 1
ATOM 661 N N . VAL A 1 90 ? 3.839 4.357 3.554 1.00 97.50 90 VAL A N 1
ATOM 662 C CA . VAL A 1 90 ? 5.249 4.744 3.603 1.00 97.50 90 VAL A CA 1
ATOM 663 C C . VAL A 1 90 ? 5.797 4.789 2.178 1.00 97.50 90 VAL A C 1
ATOM 665 O O . VAL A 1 90 ? 6.102 3.730 1.624 1.00 97.50 90 VAL A O 1
ATOM 668 N N . PRO A 1 91 ? 5.932 5.992 1.592 1.00 95.50 91 PRO A N 1
ATOM 669 C CA . PRO A 1 91 ? 6.610 6.167 0.315 1.00 95.50 91 PRO A CA 1
ATOM 670 C C . PRO A 1 91 ? 8.119 6.021 0.521 1.00 95.50 91 PRO A C 1
ATOM 672 O O . PRO A 1 91 ? 8.712 6.783 1.284 1.00 95.50 91 PRO A O 1
ATOM 675 N N . ILE A 1 92 ? 8.743 5.025 -0.107 1.00 96.75 92 ILE A N 1
ATOM 676 C CA . ILE A 1 92 ? 10.189 4.794 -0.026 1.00 96.75 92 ILE A CA 1
ATOM 677 C C . ILE A 1 92 ? 10.821 5.247 -1.345 1.00 96.75 92 ILE A C 1
ATOM 679 O O . ILE A 1 92 ? 10.716 4.531 -2.347 1.00 96.75 92 ILE A O 1
ATOM 683 N N . PRO A 1 93 ? 11.523 6.392 -1.380 1.00 94.81 93 PRO A N 1
ATOM 684 C CA . PRO A 1 93 ? 12.169 6.832 -2.601 1.00 94.81 93 PRO A CA 1
ATOM 685 C C . PRO A 1 93 ? 13.320 5.887 -2.952 1.00 94.81 93 PRO A C 1
ATOM 687 O O . PRO A 1 93 ? 14.103 5.485 -2.086 1.00 94.81 93 PRO A O 1
ATOM 690 N N . ALA A 1 94 ? 13.434 5.530 -4.230 1.00 95.56 94 ALA A N 1
ATOM 691 C CA . ALA A 1 94 ? 14.420 4.565 -4.700 1.00 95.56 94 ALA A CA 1
ATOM 692 C C . ALA A 1 94 ? 14.952 4.898 -6.096 1.00 95.56 94 ALA A C 1
ATOM 694 O O . ALA A 1 94 ? 14.287 5.531 -6.918 1.00 95.56 94 ALA A O 1
ATOM 695 N N . THR A 1 95 ? 16.159 4.416 -6.374 1.00 95.94 95 THR A N 1
ATOM 696 C CA . THR A 1 95 ? 16.734 4.336 -7.720 1.00 95.94 95 THR A CA 1
ATOM 697 C C . THR A 1 95 ? 16.916 2.867 -8.106 1.00 95.94 95 THR A C 1
ATOM 699 O O . THR A 1 95 ? 16.540 1.964 -7.361 1.00 95.94 95 THR A O 1
ATOM 702 N N . VAL A 1 96 ? 17.537 2.604 -9.260 1.00 96.44 96 VAL A N 1
ATOM 703 C CA . VAL A 1 96 ? 17.946 1.240 -9.641 1.00 96.44 96 VAL A CA 1
ATOM 704 C C . VAL A 1 96 ? 18.924 0.612 -8.638 1.00 96.44 96 VAL A C 1
ATOM 706 O O . VAL A 1 96 ? 19.032 -0.609 -8.584 1.00 96.44 96 VAL A O 1
ATOM 709 N N . ASP A 1 97 ? 19.601 1.422 -7.823 1.00 96.62 97 ASP A N 1
ATOM 710 C CA . ASP A 1 97 ? 20.546 0.972 -6.798 1.00 96.62 97 ASP A CA 1
ATOM 711 C C . ASP A 1 97 ? 19.894 0.795 -5.416 1.00 96.62 97 ASP A C 1
ATOM 713 O O . ASP A 1 97 ? 20.598 0.562 -4.437 1.00 96.62 97 ASP A O 1
ATOM 717 N N . GLY A 1 98 ? 18.558 0.856 -5.332 1.00 96.50 98 GLY A N 1
ATOM 718 C CA . GLY A 1 98 ? 17.790 0.613 -4.108 1.00 96.50 98 GLY A CA 1
ATOM 719 C C . GLY A 1 98 ? 17.230 1.884 -3.458 1.00 96.50 98 GLY A C 1
ATOM 720 O O . GLY A 1 98 ? 17.240 2.959 -4.072 1.00 96.50 98 GLY A O 1
ATOM 721 N N . PRO A 1 99 ? 16.685 1.766 -2.231 1.00 96.56 99 PRO A N 1
ATOM 722 C CA . PRO A 1 99 ? 16.200 2.906 -1.456 1.00 96.56 99 PRO A CA 1
ATOM 723 C C . PRO A 1 99 ? 17.282 3.967 -1.218 1.00 96.56 99 PRO A C 1
ATOM 725 O O . PRO A 1 99 ? 18.454 3.647 -1.022 1.00 96.56 99 PRO A O 1
ATOM 728 N N . VAL A 1 100 ? 16.891 5.241 -1.200 1.00 92.75 100 VAL A N 1
ATOM 729 C CA . VAL A 1 100 ? 17.816 6.366 -0.962 1.00 92.75 100 VAL A CA 1
ATOM 730 C C . VAL A 1 100 ? 17.886 6.760 0.522 1.00 92.75 100 VAL A C 1
ATOM 732 O O . VAL A 1 100 ? 17.108 6.276 1.341 1.00 92.75 100 VAL A O 1
ATOM 735 N N . ALA A 1 101 ? 18.834 7.641 0.872 1.00 79.38 101 ALA A N 1
ATOM 736 C CA . ALA A 1 101 ? 19.257 7.915 2.254 1.00 79.38 101 ALA A CA 1
ATOM 737 C C . ALA A 1 101 ? 18.124 8.245 3.247 1.00 79.38 101 ALA A C 1
ATOM 739 O O . ALA A 1 101 ? 18.199 7.830 4.401 1.00 79.38 101 ALA A O 1
ATOM 740 N N . ASP A 1 102 ? 17.063 8.917 2.802 1.00 89.31 102 ASP A N 1
ATOM 741 C CA . ASP A 1 102 ? 16.004 9.412 3.692 1.00 89.31 102 ASP A CA 1
ATOM 742 C C . ASP A 1 102 ? 14.894 8.369 3.953 1.00 89.31 102 ASP A C 1
ATOM 744 O O . ASP A 1 102 ? 13.927 8.649 4.659 1.00 89.31 102 ASP A O 1
ATOM 748 N N . ALA A 1 103 ? 15.017 7.143 3.422 1.00 92.12 103 ALA A N 1
ATOM 749 C CA . ALA A 1 103 ? 13.999 6.095 3.555 1.00 92.12 103 ALA A CA 1
ATOM 750 C C . ALA A 1 103 ? 13.657 5.753 5.017 1.00 92.12 103 ALA A C 1
ATOM 752 O O . ALA A 1 103 ? 12.486 5.567 5.355 1.00 92.12 103 ALA A O 1
ATOM 753 N N . MET A 1 104 ? 14.666 5.687 5.894 1.00 94.75 104 MET A N 1
ATOM 754 C CA . MET A 1 104 ? 14.449 5.385 7.314 1.00 94.75 104 MET A CA 1
ATOM 755 C C . MET A 1 104 ? 13.807 6.551 8.066 1.00 94.75 104 MET A C 1
ATOM 757 O O . MET A 1 104 ? 12.952 6.309 8.913 1.00 94.75 104 MET A O 1
ATOM 761 N N . ASP A 1 105 ? 14.168 7.792 7.736 1.00 96.38 105 ASP A N 1
ATOM 762 C CA . ASP A 1 105 ? 13.578 8.982 8.359 1.00 96.38 105 ASP A CA 1
ATOM 763 C C . ASP A 1 105 ? 12.097 9.112 7.975 1.00 96.38 105 ASP A C 1
ATOM 765 O O . ASP A 1 105 ? 11.251 9.356 8.838 1.00 96.38 105 ASP A O 1
ATOM 769 N N . ILE A 1 106 ? 11.763 8.843 6.706 1.00 96.69 106 ILE A N 1
ATOM 770 C CA . ILE A 1 106 ? 10.372 8.769 6.240 1.00 96.69 106 ILE A CA 1
ATOM 771 C C . ILE A 1 106 ? 9.625 7.660 6.987 1.00 96.69 106 ILE A C 1
ATOM 773 O O . ILE A 1 106 ? 8.529 7.885 7.498 1.00 96.69 106 ILE A O 1
ATOM 777 N N . ALA A 1 107 ? 10.203 6.462 7.090 1.00 96.00 107 ALA A N 1
ATOM 778 C CA . ALA A 1 107 ? 9.566 5.355 7.795 1.00 96.00 107 ALA A CA 1
ATOM 779 C C . ALA A 1 107 ? 9.329 5.661 9.284 1.00 96.00 107 ALA A C 1
ATOM 781 O O . ALA A 1 107 ? 8.248 5.365 9.796 1.00 96.00 107 ALA A O 1
ATOM 782 N N . ASP A 1 108 ? 10.291 6.286 9.968 1.00 96.12 108 ASP A N 1
ATOM 783 C CA . ASP A 1 108 ? 10.168 6.681 11.374 1.00 96.12 108 ASP A CA 1
ATOM 784 C C . ASP A 1 108 ? 9.083 7.763 11.562 1.00 96.12 108 ASP A C 1
ATOM 786 O O . ASP A 1 108 ? 8.277 7.674 12.496 1.00 96.12 108 ASP A O 1
ATOM 790 N N . GLU A 1 109 ? 8.984 8.742 10.653 1.00 96.38 109 GLU A N 1
ATOM 791 C CA . GLU A 1 109 ? 7.900 9.733 10.655 1.00 96.38 109 GLU A CA 1
ATOM 792 C C . GLU A 1 109 ? 6.529 9.065 10.484 1.00 96.38 109 GLU A C 1
ATOM 794 O O . GLU A 1 109 ? 5.605 9.307 11.267 1.00 96.38 109 GLU A O 1
ATOM 799 N N . ARG A 1 110 ? 6.388 8.183 9.490 1.00 96.88 110 ARG A N 1
ATOM 800 C CA . ARG A 1 110 ? 5.123 7.488 9.215 1.00 96.88 110 ARG A CA 1
ATOM 801 C C . ARG A 1 110 ? 4.737 6.529 10.338 1.00 96.88 110 ARG A C 1
ATOM 803 O O . ARG A 1 110 ? 3.565 6.465 10.704 1.00 96.88 110 ARG A O 1
ATOM 810 N N . LEU A 1 111 ? 5.705 5.851 10.952 1.00 96.69 111 LEU A N 1
ATOM 811 C CA . LEU A 1 111 ? 5.482 5.025 12.138 1.00 96.69 111 LEU A CA 1
ATOM 812 C C . LEU A 1 111 ? 5.012 5.862 13.334 1.00 96.69 111 LEU A C 1
ATOM 814 O O . LEU A 1 111 ? 4.147 5.409 14.086 1.00 96.69 111 LEU A O 1
ATOM 818 N N . ARG A 1 112 ? 5.535 7.083 13.516 1.00 96.19 112 ARG A N 1
ATOM 819 C CA . ARG A 1 112 ? 5.036 8.015 14.538 1.00 96.19 112 ARG A CA 1
ATOM 820 C C . ARG A 1 112 ? 3.571 8.369 14.282 1.00 96.19 112 ARG A C 1
ATOM 822 O O . ARG A 1 112 ? 2.762 8.231 15.193 1.00 96.19 112 ARG A O 1
ATOM 829 N N . LEU A 1 113 ? 3.219 8.753 13.052 1.00 96.12 113 LEU A N 1
ATOM 830 C CA . LEU A 1 113 ? 1.832 9.073 12.681 1.00 96.12 113 LEU A CA 1
ATOM 831 C C . LEU A 1 113 ? 0.886 7.895 12.931 1.00 96.12 113 LEU A C 1
ATOM 833 O O . LEU A 1 113 ? -0.186 8.074 13.508 1.00 96.12 113 LEU A O 1
ATOM 837 N N . LEU A 1 114 ? 1.309 6.690 12.545 1.00 96.75 114 LEU A N 1
ATOM 838 C CA . LEU A 1 114 ? 0.559 5.463 12.787 1.00 96.75 114 LEU A CA 1
ATOM 839 C C . LEU A 1 114 ? 0.328 5.243 14.285 1.00 96.75 114 LEU A C 1
ATOM 841 O O . LEU A 1 114 ? -0.801 4.997 14.696 1.00 96.75 114 LEU A O 1
ATOM 845 N N . ARG A 1 115 ? 1.373 5.359 15.112 1.00 95.44 115 ARG A N 1
ATOM 846 C CA . ARG A 1 115 ? 1.269 5.171 16.568 1.00 95.44 115 ARG A CA 1
ATOM 847 C C . ARG A 1 115 ? 0.371 6.214 17.219 1.00 95.44 115 ARG A C 1
ATOM 849 O O . ARG A 1 115 ? -0.493 5.851 18.012 1.00 95.44 115 ARG A O 1
ATOM 856 N N . ASP A 1 116 ? 0.550 7.485 16.873 1.00 94.56 116 ASP A N 1
ATOM 857 C CA . ASP A 1 116 ? -0.210 8.576 17.481 1.00 94.56 116 ASP A CA 1
ATOM 858 C C . ASP A 1 116 ? -1.705 8.509 17.100 1.00 94.56 116 ASP A C 1
ATOM 860 O O . ASP A 1 116 ? -2.560 8.922 17.888 1.00 94.56 116 ASP A O 1
ATOM 864 N N . GLY A 1 117 ? -2.016 7.970 15.914 1.00 95.25 117 GLY A N 1
ATOM 865 C CA . GLY A 1 117 ? -3.373 7.722 15.416 1.00 95.25 117 GLY A CA 1
ATOM 866 C C . GLY A 1 117 ? -3.954 6.339 15.742 1.00 95.25 117 GLY A C 1
ATOM 867 O O . GLY A 1 117 ? -5.041 6.036 15.260 1.00 95.25 117 GLY A O 1
ATOM 868 N N . GLU A 1 118 ? -3.250 5.509 16.523 1.00 95.75 118 GLU A N 1
ATOM 869 C CA . GLU A 1 118 ? -3.632 4.120 16.853 1.00 95.75 118 GLU A CA 1
ATOM 870 C C . GLU A 1 118 ? -3.914 3.238 15.620 1.00 95.75 118 GLU A C 1
ATOM 872 O O . GLU A 1 118 ? -4.855 2.444 15.590 1.00 95.75 118 GLU A O 1
ATOM 877 N N . GLY A 1 119 ? -3.101 3.389 14.576 1.00 95.88 119 GLY A N 1
ATOM 878 C CA . GLY A 1 119 ? -3.265 2.653 13.331 1.00 95.88 119 GLY A CA 1
ATOM 879 C C . GLY A 1 119 ? -2.784 1.205 13.370 1.00 95.88 119 GLY A C 1
ATOM 880 O O . GLY A 1 119 ? -1.902 0.831 14.145 1.00 95.88 119 GLY A O 1
ATOM 881 N N . GLU A 1 120 ? -3.380 0.388 12.502 1.00 96.19 120 GLU A N 1
ATOM 882 C CA . GLU A 1 120 ? -3.232 -1.068 12.529 1.00 96.19 120 GLU A CA 1
ATOM 883 C C . GLU A 1 120 ? -2.016 -1.568 11.731 1.00 96.19 120 GLU A C 1
ATOM 885 O O . GLU A 1 120 ? -1.340 -2.480 12.198 1.00 96.19 120 GLU A O 1
ATOM 890 N N . VAL A 1 121 ? -1.717 -1.000 10.554 1.00 97.50 121 VAL A N 1
ATOM 891 C CA . VAL A 1 121 ? -0.682 -1.517 9.632 1.00 97.50 121 VAL A CA 1
ATOM 892 C C . VAL A 1 121 ? 0.210 -0.402 9.077 1.00 97.50 121 VAL A C 1
ATOM 894 O O . VAL A 1 121 ? -0.271 0.657 8.676 1.00 97.50 121 VAL A O 1
ATOM 897 N N . LEU A 1 122 ? 1.519 -0.649 8.999 1.00 98.38 122 LEU A N 1
ATOM 898 C CA . LEU A 1 122 ? 2.441 0.190 8.230 1.00 98.38 122 LEU A CA 1
ATOM 899 C C . LEU A 1 122 ? 2.609 -0.404 6.820 1.00 98.38 122 LEU A C 1
ATOM 901 O O . LEU A 1 122 ? 3.065 -1.540 6.681 1.00 98.38 122 LEU A O 1
ATOM 905 N N . CYS A 1 123 ? 2.216 0.344 5.788 1.00 98.56 123 CYS A N 1
ATOM 906 C CA . CYS A 1 123 ? 2.121 -0.136 4.407 1.00 98.56 123 CYS A CA 1
ATOM 907 C C . CYS A 1 123 ? 3.210 0.506 3.538 1.00 98.56 123 CYS A C 1
ATOM 909 O O . CYS A 1 123 ? 3.145 1.692 3.230 1.00 98.56 123 CYS A O 1
ATOM 911 N N . LEU A 1 124 ? 4.246 -0.258 3.198 1.00 98.56 124 LEU A N 1
ATOM 912 C CA . LEU A 1 124 ? 5.440 0.212 2.496 1.00 98.56 124 LEU A CA 1
ATOM 913 C C . LEU A 1 124 ? 5.272 0.021 0.997 1.00 98.56 124 LEU A C 1
ATOM 915 O O . LEU A 1 124 ? 4.874 -1.055 0.564 1.00 98.56 124 LEU A O 1
ATOM 919 N N . ALA A 1 125 ? 5.700 0.992 0.207 1.00 97.94 125 ALA A N 1
ATOM 920 C CA . ALA A 1 125 ? 5.917 0.809 -1.220 1.00 97.94 125 ALA A CA 1
ATOM 921 C C . ALA A 1 125 ? 7.116 1.643 -1.663 1.00 97.94 125 ALA A C 1
ATOM 923 O O . ALA A 1 125 ? 7.490 2.614 -1.004 1.00 97.94 125 ALA A O 1
ATOM 924 N N . LEU A 1 126 ? 7.724 1.262 -2.784 1.00 97.62 126 LEU A N 1
ATOM 925 C CA . LEU A 1 126 ? 8.679 2.149 -3.436 1.00 97.62 126 LEU A CA 1
ATOM 926 C C . LEU A 1 126 ? 7.929 3.272 -4.146 1.00 97.62 126 LEU A C 1
ATOM 928 O O . LEU A 1 126 ? 6.861 3.036 -4.704 1.00 97.62 126 LEU A O 1
ATOM 932 N N . ASP A 1 127 ? 8.515 4.462 -4.182 1.00 94.50 127 ASP A N 1
ATOM 933 C CA . ASP A 1 127 ? 8.013 5.524 -5.047 1.00 94.50 127 ASP A CA 1
ATOM 934 C C . ASP A 1 127 ? 8.170 5.141 -6.519 1.00 94.50 127 ASP A C 1
ATOM 936 O O . ASP A 1 127 ? 9.100 4.428 -6.924 1.00 94.50 127 ASP A O 1
ATOM 940 N N . SER A 1 128 ? 7.267 5.669 -7.343 1.00 89.75 128 SER A N 1
ATOM 941 C CA . SER A 1 128 ? 7.437 5.620 -8.788 1.00 89.75 128 SER A CA 1
ATOM 942 C C . SER A 1 128 ? 8.699 6.378 -9.203 1.00 89.75 128 SER A C 1
ATOM 944 O O . SER A 1 128 ? 9.070 7.397 -8.619 1.00 89.75 128 SER A O 1
ATOM 946 N N . SER A 1 129 ? 9.360 5.898 -10.254 1.00 88.81 129 SER A N 1
ATOM 947 C CA . SER A 1 129 ? 10.485 6.600 -10.886 1.00 88.81 129 SER A CA 1
ATOM 948 C C . SER A 1 129 ? 10.126 6.946 -12.328 1.00 88.81 129 SER A C 1
ATOM 950 O O . SER A 1 129 ? 9.373 6.183 -12.927 1.00 88.81 129 SER A O 1
ATOM 952 N N . PRO A 1 130 ? 10.669 8.021 -12.934 1.00 88.94 130 PRO A N 1
ATOM 953 C CA . PRO A 1 130 ? 10.240 8.464 -14.264 1.00 88.94 130 PRO A CA 1
ATOM 954 C C . PRO A 1 130 ? 10.203 7.346 -15.317 1.00 88.94 130 PRO A C 1
ATOM 956 O O . PRO A 1 130 ? 9.201 7.171 -15.998 1.00 88.94 130 PRO A O 1
ATOM 959 N N . GLY A 1 131 ? 11.249 6.515 -15.391 1.00 90.81 131 GLY A N 1
ATOM 960 C CA . GLY A 1 131 ? 11.294 5.416 -16.362 1.00 90.81 131 GLY A CA 1
ATOM 961 C C . GLY A 1 131 ? 10.353 4.249 -16.043 1.00 90.81 131 GLY A C 1
ATOM 962 O O . GLY A 1 131 ? 9.905 3.559 -16.960 1.00 90.81 131 GLY A O 1
ATOM 963 N N . ARG A 1 132 ? 10.041 4.009 -14.763 1.00 94.88 132 ARG A N 1
ATOM 964 C CA . ARG A 1 132 ? 9.049 2.996 -14.372 1.00 94.88 132 ARG A CA 1
ATOM 965 C C . ARG A 1 132 ? 7.629 3.512 -14.571 1.00 94.88 132 ARG A C 1
ATOM 967 O O . ARG A 1 132 ? 6.809 2.760 -15.073 1.00 94.88 132 ARG A O 1
ATOM 974 N N . ASP A 1 133 ? 7.370 4.780 -14.272 1.00 92.75 133 ASP A N 1
ATOM 975 C CA . ASP A 1 133 ? 6.079 5.439 -14.477 1.00 92.75 133 ASP A CA 1
ATOM 976 C C . ASP A 1 133 ? 5.703 5.461 -15.967 1.00 92.75 133 ASP A C 1
ATOM 978 O O . ASP A 1 133 ? 4.636 4.988 -16.356 1.00 92.75 133 ASP A O 1
ATOM 982 N N . GLU A 1 134 ? 6.645 5.850 -16.835 1.00 93.12 134 GLU A N 1
ATOM 983 C CA . GLU A 1 134 ? 6.491 5.766 -18.296 1.00 93.12 134 GLU A CA 1
ATOM 984 C C . GLU A 1 134 ? 6.228 4.335 -18.790 1.00 93.12 134 GLU A C 1
ATOM 986 O O . GLU A 1 134 ? 5.572 4.144 -19.815 1.00 93.12 134 GLU A O 1
ATOM 991 N N . SER A 1 135 ? 6.721 3.328 -18.065 1.00 94.69 135 SER A N 1
ATOM 992 C CA . SER A 1 135 ? 6.590 1.905 -18.399 1.00 94.69 135 SER A CA 1
ATOM 993 C C . SER A 1 135 ? 5.520 1.183 -17.574 1.00 94.69 135 SER A C 1
ATOM 995 O O . SER A 1 135 ? 5.475 -0.046 -17.611 1.00 94.69 135 SER A O 1
ATOM 997 N N . ALA A 1 136 ? 4.661 1.895 -16.836 1.00 95.31 136 ALA A N 1
ATOM 998 C CA . ALA A 1 136 ? 3.664 1.267 -15.975 1.00 95.31 136 ALA A CA 1
ATOM 999 C C . ALA A 1 136 ? 2.738 0.343 -16.786 1.00 95.31 136 ALA A C 1
ATOM 1001 O O . ALA A 1 136 ? 2.234 0.704 -17.857 1.00 95.31 136 ALA A O 1
ATOM 1002 N N . GLY A 1 137 ? 2.548 -0.879 -16.291 1.00 96.50 137 GLY A N 1
ATOM 1003 C CA . GLY A 1 137 ? 1.837 -1.966 -16.964 1.00 96.50 137 GLY A CA 1
ATOM 1004 C C . GLY A 1 137 ? 2.630 -2.665 -18.072 1.00 96.50 137 GLY A C 1
ATOM 1005 O O . GLY A 1 137 ? 2.115 -3.571 -18.724 1.00 96.50 137 GLY A O 1
ATOM 1006 N N . ARG A 1 138 ? 3.876 -2.249 -18.301 1.00 96.81 138 ARG A N 1
ATOM 1007 C CA . ARG A 1 138 ? 4.808 -2.779 -19.307 1.00 96.81 138 ARG A CA 1
ATOM 1008 C C . ARG A 1 138 ? 6.197 -3.008 -18.720 1.00 96.81 138 ARG A C 1
ATOM 1010 O O . ARG A 1 138 ? 7.177 -3.107 -19.447 1.00 96.81 138 ARG A O 1
ATOM 1017 N N . ALA A 1 139 ? 6.292 -3.156 -17.401 1.00 96.25 139 ALA A N 1
ATOM 1018 C CA . ALA A 1 139 ? 7.569 -3.247 -16.706 1.00 96.25 139 ALA A CA 1
ATOM 1019 C C . ALA A 1 139 ? 8.446 -4.461 -17.086 1.00 96.25 139 ALA A C 1
ATOM 1021 O O . ALA A 1 139 ? 9.628 -4.500 -16.755 1.00 96.25 139 ALA A O 1
ATOM 1022 N N . SER A 1 140 ? 7.879 -5.453 -17.783 1.00 94.62 140 SER A N 1
ATOM 1023 C CA . SER A 1 140 ? 8.611 -6.609 -18.325 1.00 94.62 140 SER A CA 1
ATOM 1024 C C . SER A 1 140 ? 9.233 -6.364 -19.709 1.00 94.62 140 SER A C 1
ATOM 1026 O O . SER A 1 140 ? 9.887 -7.262 -20.245 1.00 94.62 140 SER A O 1
ATOM 1028 N N . GLU A 1 141 ? 9.012 -5.202 -20.331 1.00 94.75 141 GLU A N 1
ATOM 1029 C CA . GLU A 1 141 ? 9.562 -4.900 -21.652 1.00 94.75 141 GLU A CA 1
ATOM 1030 C C . GLU A 1 141 ? 11.088 -4.681 -21.608 1.00 94.75 141 GLU A C 1
ATOM 1032 O O . GLU A 1 141 ? 11.638 -4.151 -20.637 1.00 94.75 141 GLU A O 1
ATOM 1037 N N . PRO A 1 142 ? 11.824 -5.077 -22.664 1.00 93.62 142 PRO A N 1
ATOM 1038 C CA . PRO A 1 142 ? 13.256 -4.823 -22.737 1.00 93.62 142 PRO A CA 1
ATOM 1039 C C . PRO A 1 142 ? 13.579 -3.328 -22.648 1.00 93.62 142 PRO A C 1
ATOM 1041 O O . PRO A 1 142 ? 13.055 -2.522 -23.411 1.00 93.62 142 PRO A O 1
ATOM 1044 N N . GLY A 1 143 ? 14.520 -2.975 -21.772 1.00 91.06 143 GLY A N 1
ATOM 1045 C CA . GLY A 1 143 ? 14.965 -1.593 -21.589 1.00 91.06 143 GLY A CA 1
ATOM 1046 C C . GLY A 1 143 ? 14.249 -0.842 -20.468 1.00 91.06 143 GLY A C 1
ATOM 1047 O O . GLY A 1 143 ? 14.692 0.254 -20.126 1.00 91.06 143 GLY A O 1
ATOM 1048 N N . THR A 1 144 ? 13.222 -1.425 -19.841 1.00 95.19 144 THR A N 1
ATOM 1049 C CA . THR A 1 144 ? 12.667 -0.868 -18.605 1.00 95.19 144 THR A CA 1
ATOM 1050 C C . THR A 1 144 ? 13.705 -0.939 -17.474 1.00 95.19 144 THR A C 1
ATOM 1052 O O . THR A 1 144 ? 14.373 -1.967 -17.315 1.00 95.19 144 THR A O 1
ATOM 1055 N N . PRO A 1 145 ? 13.863 0.127 -16.665 1.00 96.06 145 PRO A N 1
ATOM 1056 C CA . PRO A 1 145 ? 14.711 0.090 -15.480 1.00 96.06 145 PRO A CA 1
ATOM 1057 C C . PRO A 1 145 ? 14.307 -1.027 -14.508 1.00 96.06 145 PRO A C 1
ATOM 1059 O O . PRO A 1 145 ? 13.125 -1.247 -14.245 1.00 96.06 145 PRO A O 1
ATOM 1062 N N . VAL A 1 146 ? 15.296 -1.702 -13.930 1.00 97.00 146 VAL A N 1
ATOM 1063 C CA . VAL A 1 146 ? 15.114 -2.726 -12.893 1.00 97.00 146 VAL A CA 1
ATOM 1064 C C . VAL A 1 146 ? 16.105 -2.478 -11.766 1.00 97.00 146 VAL A C 1
ATOM 1066 O O . VAL A 1 146 ? 17.160 -1.882 -11.995 1.00 97.00 146 VAL A O 1
ATOM 1069 N N . LEU A 1 147 ? 15.782 -2.940 -10.558 1.00 98.00 147 LEU A N 1
ATOM 1070 C CA . LEU A 1 147 ? 16.747 -2.929 -9.463 1.00 98.00 147 LEU A CA 1
ATOM 1071 C C . LEU A 1 147 ? 17.956 -3.800 -9.817 1.00 98.00 147 LEU A C 1
ATOM 1073 O O . LEU A 1 147 ? 17.808 -4.932 -10.289 1.00 98.00 147 LEU A O 1
ATOM 1077 N N . THR A 1 148 ? 19.147 -3.275 -9.553 1.00 98.31 148 THR A N 1
ATOM 1078 C CA . THR A 1 148 ? 20.385 -4.054 -9.550 1.00 98.31 148 THR A CA 1
ATOM 1079 C C . THR A 1 148 ? 20.353 -5.067 -8.405 1.00 98.31 148 THR A C 1
ATOM 1081 O O . THR A 1 148 ? 19.543 -4.957 -7.484 1.00 98.31 148 THR A O 1
ATOM 1084 N N . ASP A 1 149 ? 21.238 -6.066 -8.424 1.00 98.25 149 ASP A N 1
ATOM 1085 C CA . ASP A 1 149 ? 21.316 -7.017 -7.306 1.00 98.25 149 ASP A CA 1
ATOM 1086 C C . ASP A 1 149 ? 21.661 -6.316 -5.984 1.00 98.25 149 ASP A C 1
ATOM 1088 O O . ASP A 1 149 ? 21.039 -6.606 -4.966 1.00 98.25 149 ASP A O 1
ATOM 1092 N N . ALA A 1 150 ? 22.546 -5.313 -6.023 1.00 97.81 150 ALA A N 1
ATOM 1093 C CA . ALA A 1 150 ? 22.836 -4.462 -4.870 1.00 97.81 150 ALA A CA 1
ATOM 1094 C C . ALA A 1 150 ? 21.604 -3.655 -4.421 1.00 97.81 150 ALA A C 1
ATOM 1096 O O . ALA A 1 150 ? 21.345 -3.540 -3.225 1.00 97.81 150 ALA A O 1
ATOM 1097 N N . GLY A 1 151 ? 20.802 -3.147 -5.364 1.00 98.06 151 GLY A N 1
ATOM 1098 C CA . GLY A 1 151 ? 19.551 -2.460 -5.044 1.00 98.06 151 GLY A CA 1
ATOM 1099 C C . GLY A 1 151 ? 18.502 -3.369 -4.409 1.00 98.06 151 GLY A C 1
ATOM 1100 O O . GLY A 1 151 ? 17.789 -2.946 -3.501 1.00 98.06 151 GLY A O 1
ATOM 1101 N N . TRP A 1 152 ? 18.444 -4.636 -4.822 1.00 98.50 152 TRP A N 1
ATOM 1102 C CA . TRP A 1 152 ? 17.611 -5.652 -4.179 1.00 98.50 152 TRP A CA 1
ATOM 1103 C C . TRP A 1 152 ? 18.068 -5.975 -2.758 1.00 98.50 152 TRP A C 1
ATOM 1105 O O . TRP A 1 152 ? 17.230 -6.055 -1.862 1.00 98.50 152 TRP A O 1
ATOM 1115 N N . GLU A 1 153 ? 19.371 -6.160 -2.547 1.00 98.38 153 GLU A N 1
ATOM 1116 C CA . GLU A 1 153 ? 19.942 -6.382 -1.214 1.00 98.38 153 GLU A CA 1
ATOM 1117 C C . GLU A 1 153 ? 19.621 -5.200 -0.291 1.00 98.38 153 GLU A C 1
ATOM 1119 O O . GLU A 1 153 ? 19.047 -5.394 0.780 1.00 98.38 153 GLU A O 1
ATOM 1124 N N . SER A 1 154 ? 19.864 -3.974 -0.761 1.00 98.00 154 SER A N 1
ATOM 1125 C CA . SER A 1 154 ? 19.550 -2.750 -0.022 1.00 98.00 154 SER A CA 1
ATOM 1126 C C . SER A 1 154 ? 18.055 -2.615 0.296 1.00 98.00 154 SER A C 1
ATOM 1128 O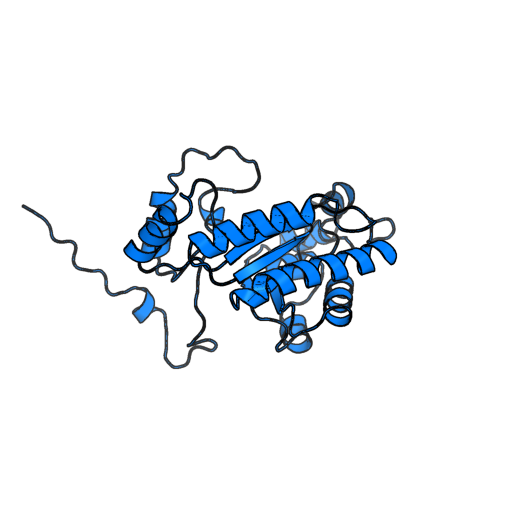 O . SER A 1 154 ? 17.691 -2.269 1.420 1.00 98.00 154 SER A O 1
ATOM 1130 N N . LEU A 1 155 ? 17.167 -2.940 -0.652 1.00 98.44 155 LEU A N 1
ATOM 1131 C CA . LEU A 1 155 ? 15.720 -2.928 -0.422 1.00 98.44 155 LEU A CA 1
ATOM 1132 C C . LEU A 1 155 ? 15.317 -3.877 0.712 1.00 98.44 155 LEU A C 1
ATOM 1134 O O . LEU A 1 155 ? 14.550 -3.493 1.595 1.00 98.44 155 LEU A O 1
ATOM 1138 N N . VAL A 1 156 ? 15.832 -5.108 0.697 1.00 98.44 156 VAL A N 1
ATOM 1139 C CA . VAL A 1 156 ? 15.537 -6.102 1.737 1.00 98.44 156 VAL A CA 1
ATOM 1140 C C . VAL A 1 156 ? 16.042 -5.624 3.097 1.00 98.44 156 VAL A C 1
ATOM 1142 O O . VAL A 1 156 ? 15.295 -5.699 4.075 1.00 98.44 156 VAL A O 1
ATOM 1145 N N . GLU A 1 157 ? 17.262 -5.084 3.158 1.00 98.06 157 GLU A N 1
ATOM 1146 C CA . GLU A 1 157 ? 17.838 -4.530 4.387 1.00 98.06 157 GLU A CA 1
ATOM 1147 C C . GLU A 1 157 ? 16.978 -3.401 4.965 1.00 98.06 157 GLU A C 1
ATOM 1149 O O . GLU A 1 157 ? 16.682 -3.411 6.160 1.00 98.06 157 GLU A O 1
ATOM 1154 N N . VAL A 1 158 ? 16.516 -2.466 4.129 1.00 98.19 158 VAL A N 1
ATOM 1155 C CA . VAL A 1 158 ? 15.650 -1.358 4.562 1.00 98.19 158 VAL A CA 1
ATOM 1156 C C . VAL A 1 158 ? 14.293 -1.867 5.048 1.00 98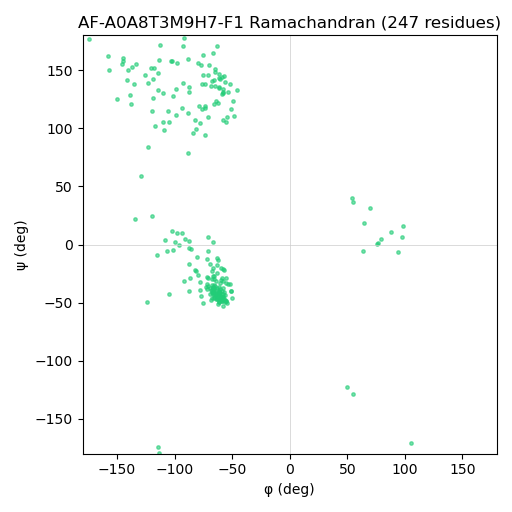.19 158 VAL A C 1
ATOM 1158 O O . VAL A 1 158 ? 13.855 -1.478 6.129 1.00 98.19 158 VAL A O 1
ATOM 1161 N N . ILE A 1 159 ? 13.642 -2.783 4.321 1.00 98.25 159 ILE A N 1
ATOM 1162 C CA . ILE A 1 159 ? 12.363 -3.377 4.752 1.00 98.25 159 ILE A CA 1
ATOM 1163 C C . ILE A 1 159 ? 12.520 -4.058 6.117 1.00 98.25 159 ILE A C 1
ATOM 1165 O O . ILE A 1 159 ? 11.685 -3.880 7.005 1.00 98.25 159 ILE A O 1
ATOM 1169 N N . HIS A 1 160 ? 13.590 -4.834 6.305 1.00 98.38 160 HIS A N 1
ATOM 1170 C CA . HIS A 1 160 ? 13.854 -5.530 7.565 1.00 98.38 160 HIS A CA 1
ATOM 1171 C C . HIS A 1 160 ? 14.200 -4.570 8.697 1.00 98.38 160 HIS A C 1
ATOM 1173 O O . HIS A 1 160 ? 13.719 -4.771 9.809 1.00 98.38 160 HIS A O 1
ATOM 1179 N N . ALA A 1 161 ? 14.962 -3.513 8.420 1.00 97.31 161 ALA A N 1
ATOM 1180 C CA . ALA A 1 161 ? 15.251 -2.475 9.399 1.00 97.31 161 ALA A CA 1
ATOM 1181 C C . ALA A 1 161 ? 13.968 -1.771 9.862 1.00 97.31 161 ALA A C 1
ATOM 1183 O O . ALA A 1 161 ? 13.792 -1.571 11.063 1.00 97.31 161 ALA A O 1
ATOM 1184 N N . ILE A 1 162 ? 13.048 -1.448 8.945 1.00 97.62 162 ILE A N 1
ATOM 1185 C CA . ILE A 1 162 ? 11.743 -0.858 9.281 1.00 97.62 162 ILE A CA 1
ATOM 1186 C C . ILE A 1 162 ? 10.913 -1.839 10.120 1.00 97.62 162 ILE A C 1
ATOM 1188 O O . ILE A 1 162 ? 10.409 -1.459 11.176 1.00 97.62 162 ILE A O 1
ATOM 1192 N N . ALA A 1 163 ? 10.825 -3.110 9.718 1.00 97.69 163 ALA A N 1
ATOM 1193 C CA . ALA A 1 163 ? 10.106 -4.137 10.476 1.00 97.69 163 ALA A CA 1
ATOM 1194 C C . ALA A 1 163 ? 10.646 -4.322 11.906 1.00 97.69 163 ALA A C 1
ATOM 1196 O O . ALA A 1 163 ? 9.877 -4.438 12.861 1.00 97.69 163 ALA A O 1
ATOM 1197 N N . ASP A 1 164 ? 11.966 -4.273 12.093 1.00 96.56 164 ASP A N 1
ATOM 1198 C CA . ASP A 1 164 ? 12.576 -4.377 13.421 1.00 96.56 164 ASP A CA 1
ATOM 1199 C C . ASP A 1 164 ? 12.211 -3.167 14.316 1.00 96.56 164 ASP A C 1
ATOM 1201 O O . ASP A 1 164 ? 12.072 -3.311 15.536 1.00 96.56 164 ASP A O 1
ATOM 1205 N N . ARG A 1 165 ? 11.968 -1.977 13.737 1.00 94.69 165 ARG A N 1
ATOM 1206 C CA . ARG A 1 165 ? 11.462 -0.794 14.469 1.00 94.69 165 ARG A CA 1
ATOM 1207 C C . ARG A 1 165 ? 10.002 -0.945 14.896 1.00 94.69 165 ARG A C 1
ATOM 1209 O O . ARG A 1 165 ? 9.625 -0.472 15.976 1.00 94.69 165 ARG A O 1
ATOM 1216 N N . THR A 1 166 ? 9.177 -1.588 14.071 1.00 93.81 166 THR A N 1
ATOM 1217 C CA . THR A 1 166 ? 7.747 -1.779 14.351 1.00 93.81 166 THR A CA 1
ATOM 1218 C C . THR A 1 166 ? 7.486 -2.933 15.321 1.00 93.81 166 THR A C 1
ATOM 1220 O O . THR A 1 166 ? 6.518 -2.881 16.085 1.00 93.81 166 THR A O 1
ATOM 1223 N N . ALA A 1 167 ? 8.384 -3.925 15.374 1.00 91.62 167 ALA A N 1
ATOM 1224 C CA . ALA A 1 167 ? 8.281 -5.094 16.249 1.00 91.62 167 ALA A CA 1
ATOM 1225 C C . ALA A 1 167 ? 8.135 -4.727 17.737 1.00 91.62 167 ALA A C 1
ATOM 1227 O O . ALA A 1 167 ? 7.405 -5.392 18.470 1.00 91.62 167 ALA A O 1
ATOM 1228 N N . VAL A 1 168 ? 8.754 -3.625 18.179 1.00 86.00 168 VAL A N 1
ATOM 1229 C CA . VAL A 1 168 ? 8.661 -3.130 19.567 1.00 86.00 168 VAL A CA 1
ATOM 1230 C C . VAL A 1 1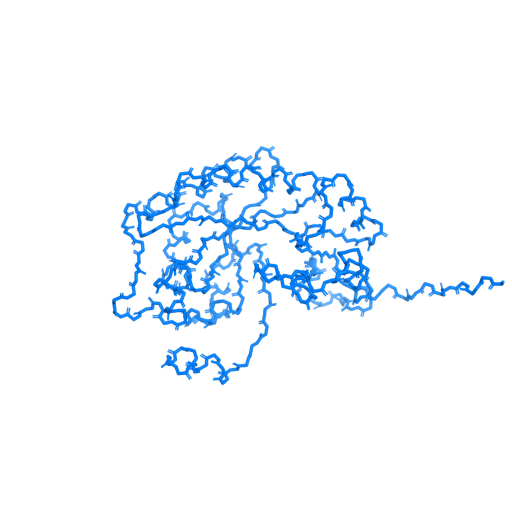68 ? 7.220 -2.784 19.967 1.00 86.00 168 VAL A C 1
ATOM 1232 O O . VAL A 1 168 ? 6.847 -2.962 21.124 1.00 86.00 168 VAL A O 1
ATOM 1235 N N . SER A 1 169 ? 6.405 -2.308 19.020 1.00 86.06 169 SER A N 1
ATOM 1236 C CA . SER A 1 169 ? 4.984 -2.000 19.236 1.00 86.06 169 SER A CA 1
ATOM 1237 C C . SER A 1 169 ? 4.044 -3.102 18.745 1.00 86.06 169 SER A C 1
ATOM 1239 O O . SER A 1 169 ? 2.832 -2.933 18.823 1.00 86.06 169 SER A O 1
ATOM 1241 N N . GLY A 1 170 ? 4.579 -4.219 18.237 1.00 91.50 170 GLY A N 1
ATOM 1242 C CA . GLY A 1 170 ? 3.786 -5.293 17.638 1.00 91.50 170 GLY A CA 1
ATOM 1243 C C . GLY A 1 170 ? 3.043 -4.872 16.367 1.00 91.50 170 GLY A C 1
ATOM 1244 O O . GLY A 1 170 ? 2.081 -5.530 15.986 1.00 91.50 170 GLY A O 1
ATOM 1245 N N . THR A 1 171 ? 3.461 -3.773 15.735 1.00 94.50 171 THR A N 1
ATOM 1246 C CA . THR A 1 171 ? 2.807 -3.215 14.550 1.00 94.50 171 THR A CA 1
ATOM 1247 C C . THR A 1 171 ? 3.210 -4.022 13.308 1.00 94.50 171 THR A C 1
ATOM 1249 O O . THR A 1 171 ? 4.401 -4.050 12.974 1.00 94.50 171 THR A O 1
ATOM 1252 N N . PRO A 1 172 ? 2.254 -4.653 12.603 1.00 96.12 172 PRO A N 1
ATOM 1253 C CA . PRO A 1 172 ? 2.510 -5.339 11.345 1.00 96.12 172 PRO A CA 1
ATOM 1254 C C . PRO A 1 172 ? 3.032 -4.399 10.258 1.00 96.12 172 PRO A C 1
ATOM 1256 O O . PRO A 1 172 ? 2.581 -3.260 10.116 1.00 96.12 172 PRO A O 1
ATOM 1259 N N . VAL A 1 173 ? 3.947 -4.932 9.456 1.00 98.19 173 VAL A N 1
ATOM 1260 C CA . VAL A 1 173 ? 4.501 -4.294 8.264 1.00 98.19 173 VAL A CA 1
ATOM 1261 C C . VAL A 1 173 ? 4.068 -5.091 7.048 1.00 98.19 173 VAL A C 1
ATOM 1263 O O . VAL A 1 173 ? 4.189 -6.322 7.028 1.00 98.19 173 VAL A O 1
ATOM 1266 N N . VAL A 1 174 ? 3.580 -4.386 6.032 1.00 98.62 174 VAL A N 1
ATOM 1267 C CA . VAL A 1 174 ? 3.272 -4.979 4.733 1.00 98.62 174 VAL A CA 1
ATOM 1268 C C . VAL A 1 174 ? 3.976 -4.242 3.611 1.00 98.62 174 VAL A C 1
ATOM 1270 O O . VAL A 1 174 ? 4.138 -3.029 3.682 1.00 98.62 174 VAL A O 1
ATOM 1273 N N . PHE A 1 175 ? 4.377 -4.964 2.571 1.00 98.75 175 PHE A N 1
ATOM 1274 C CA . PHE A 1 175 ? 4.840 -4.356 1.331 1.00 98.75 175 PHE A CA 1
ATOM 1275 C C . PHE A 1 175 ? 3.717 -4.359 0.294 1.00 98.75 175 PHE A C 1
ATOM 1277 O O . PHE A 1 175 ? 3.060 -5.381 0.099 1.00 98.75 175 PHE A O 1
ATOM 1284 N N . HIS A 1 176 ? 3.511 -3.230 -0.372 1.00 98.62 176 HIS A N 1
ATOM 1285 C CA . HIS A 1 176 ? 2.502 -2.985 -1.389 1.00 98.62 176 HIS A CA 1
ATOM 1286 C C . HIS A 1 176 ? 3.182 -2.863 -2.764 1.00 98.62 176 HIS A C 1
ATOM 1288 O O . HIS A 1 176 ? 3.697 -1.800 -3.111 1.00 98.62 176 HIS A O 1
ATOM 1294 N N . PRO A 1 177 ? 3.196 -3.943 -3.571 1.00 98.00 177 PRO A N 1
ATOM 1295 C CA . PRO A 1 177 ? 3.561 -3.859 -4.981 1.00 98.00 177 PRO A CA 1
ATOM 1296 C C . PRO A 1 177 ? 2.648 -2.880 -5.714 1.00 98.00 177 PRO A C 1
ATOM 1298 O O . PRO A 1 177 ? 1.426 -2.938 -5.556 1.00 98.00 177 PRO A O 1
ATOM 1301 N N . HIS A 1 178 ? 3.237 -2.001 -6.516 1.00 97.19 178 HIS A N 1
ATOM 1302 C CA . HIS A 1 178 ? 2.538 -0.872 -7.115 1.00 97.19 178 HIS A CA 1
ATOM 1303 C C . HIS A 1 178 ? 3.017 -0.642 -8.551 1.00 97.19 178 HIS A C 1
ATOM 1305 O O . HIS A 1 178 ? 4.203 -0.772 -8.866 1.00 97.19 178 HIS A O 1
ATOM 1311 N N . GLY A 1 179 ? 2.079 -0.291 -9.429 1.00 96.00 179 GLY A N 1
ATOM 1312 C CA . GLY A 1 179 ? 2.371 0.023 -10.831 1.00 96.00 179 GLY A CA 1
ATOM 1313 C C . GLY A 1 179 ? 3.217 1.290 -10.959 1.00 96.00 179 GLY A C 1
ATOM 1314 O O . GLY A 1 179 ? 3.029 2.234 -10.201 1.00 96.00 179 GLY A O 1
ATOM 1315 N N . GLY A 1 180 ? 4.163 1.319 -11.889 1.00 95.06 180 GLY A N 1
ATOM 1316 C CA . GLY A 1 180 ? 5.092 2.435 -12.052 1.00 95.06 180 GLY A CA 1
ATOM 1317 C C . GLY A 1 180 ? 6.255 2.442 -11.054 1.00 95.06 180 GLY A C 1
ATOM 1318 O O . GLY A 1 180 ? 7.071 3.362 -11.077 1.00 95.06 180 GLY A O 1
ATOM 1319 N N . THR A 1 181 ? 6.389 1.411 -10.213 1.00 97.31 181 THR A N 1
ATOM 1320 C CA . THR A 1 181 ? 7.479 1.263 -9.224 1.00 97.31 181 THR A CA 1
ATOM 1321 C C . THR A 1 181 ? 8.389 0.097 -9.593 1.00 97.31 181 THR A C 1
ATOM 1323 O O . THR A 1 181 ? 8.054 -0.669 -10.491 1.00 97.31 181 THR A O 1
ATOM 1326 N N . PHE A 1 182 ? 9.526 -0.087 -8.912 1.00 98.12 182 PHE A N 1
ATOM 1327 C CA . PHE A 1 182 ? 10.417 -1.235 -9.155 1.00 98.12 182 PHE A CA 1
ATOM 1328 C C . PHE A 1 182 ? 9.873 -2.592 -8.673 1.00 98.12 182 PHE A C 1
ATOM 1330 O O . PHE A 1 182 ? 10.504 -3.615 -8.930 1.00 98.12 182 PHE A O 1
ATOM 1337 N N . ILE A 1 183 ? 8.726 -2.614 -7.986 1.00 98.38 183 ILE A N 1
ATOM 1338 C CA . ILE A 1 183 ? 8.041 -3.837 -7.560 1.00 98.38 183 ILE A CA 1
ATOM 1339 C C . ILE A 1 183 ? 6.620 -3.797 -8.125 1.00 98.38 183 ILE A C 1
ATOM 1341 O O . ILE A 1 183 ? 5.679 -3.370 -7.459 1.00 98.38 183 ILE A O 1
ATOM 1345 N N . GLU A 1 184 ? 6.476 -4.224 -9.376 1.00 98.06 184 GLU A N 1
ATOM 1346 C CA . GLU A 1 184 ? 5.215 -4.165 -10.124 1.00 98.06 184 GLU A CA 1
ATOM 1347 C C . GLU A 1 184 ? 4.809 -5.547 -10.644 1.00 98.06 184 GLU A C 1
ATOM 1349 O O . GLU A 1 184 ? 3.669 -5.979 -10.482 1.00 98.06 184 GLU A O 1
ATOM 1354 N N . THR A 1 185 ? 5.742 -6.244 -11.286 1.00 98.25 185 THR A N 1
ATOM 1355 C CA . THR A 1 185 ? 5.460 -7.488 -12.009 1.00 98.25 185 THR A CA 1
ATOM 1356 C C . THR A 1 185 ? 5.358 -8.687 -11.062 1.00 98.25 185 THR A C 1
ATOM 1358 O O . THR A 1 185 ? 5.998 -8.694 -10.005 1.00 98.25 185 THR A O 1
ATOM 1361 N N . PRO A 1 186 ? 4.659 -9.773 -11.449 1.00 98.25 186 PRO A N 1
ATOM 1362 C CA . PRO A 1 186 ? 4.657 -11.017 -10.681 1.00 98.25 186 PRO A CA 1
ATOM 1363 C C . PRO A 1 186 ? 6.060 -11.530 -10.335 1.00 98.25 186 PRO A C 1
ATOM 1365 O O . PRO A 1 186 ? 6.286 -11.932 -9.200 1.00 98.25 186 PRO A O 1
ATOM 1368 N N . ALA A 1 187 ? 7.020 -11.441 -11.262 1.00 98.19 187 ALA A N 1
ATOM 1369 C CA . ALA A 1 187 ? 8.396 -11.883 -11.034 1.00 98.19 187 ALA A CA 1
ATOM 1370 C C . ALA A 1 187 ? 9.130 -11.034 -9.977 1.00 98.19 187 ALA A C 1
ATOM 1372 O O . ALA A 1 187 ? 9.876 -11.570 -9.156 1.00 98.1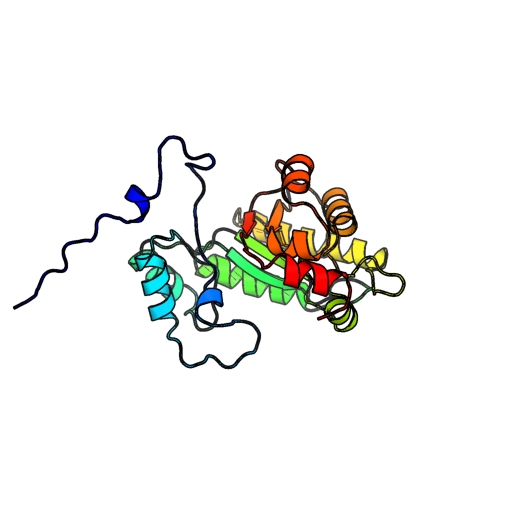9 187 ALA A O 1
ATOM 1373 N N . GLU A 1 188 ? 8.908 -9.717 -9.965 1.00 98.50 188 GLU A N 1
ATOM 1374 C CA . GLU A 1 188 ? 9.452 -8.826 -8.932 1.00 98.50 188 GLU A CA 1
ATOM 1375 C C . GLU A 1 188 ? 8.804 -9.113 -7.567 1.00 98.50 188 GLU A C 1
ATOM 1377 O O . GLU A 1 188 ? 9.507 -9.206 -6.561 1.00 98.50 188 GLU A O 1
ATOM 1382 N N . VAL A 1 189 ? 7.486 -9.338 -7.520 1.00 98.50 189 VAL A N 1
ATOM 1383 C CA . VAL A 1 189 ? 6.774 -9.703 -6.282 1.00 98.50 189 VAL A CA 1
ATOM 1384 C C . VAL A 1 189 ? 7.234 -11.060 -5.743 1.00 98.50 189 VAL A C 1
ATOM 1386 O O . VAL A 1 189 ? 7.483 -11.195 -4.545 1.00 98.50 189 VAL A O 1
ATOM 1389 N N . GLU A 1 190 ? 7.395 -12.060 -6.609 1.00 98.12 190 GLU A N 1
ATOM 1390 C CA . GLU A 1 190 ? 7.927 -13.375 -6.243 1.00 98.12 190 GLU A CA 1
ATOM 1391 C C . GLU A 1 190 ? 9.344 -13.262 -5.675 1.00 98.12 190 GLU A C 1
ATOM 1393 O O . GLU A 1 190 ? 9.627 -13.844 -4.625 1.00 98.12 190 GLU A O 1
ATOM 1398 N N . ARG A 1 191 ? 10.220 -12.471 -6.314 1.00 98.38 191 ARG A N 1
ATOM 1399 C CA . ARG A 1 191 ? 11.575 -12.219 -5.806 1.00 98.38 191 ARG A CA 1
ATOM 1400 C C . ARG A 1 191 ? 11.531 -11.551 -4.437 1.00 98.38 191 ARG A C 1
ATOM 1402 O O . ARG A 1 191 ? 12.197 -12.040 -3.532 1.00 98.38 191 ARG A O 1
ATOM 1409 N N . LEU A 1 192 ? 10.722 -10.505 -4.264 1.00 98.38 192 LEU A N 1
ATOM 1410 C CA . LEU A 1 192 ? 10.564 -9.812 -2.984 1.00 98.38 192 LEU A CA 1
ATOM 1411 C C . LEU A 1 192 ? 10.147 -10.777 -1.871 1.00 98.38 192 LEU A C 1
ATOM 1413 O O . LEU A 1 192 ? 10.738 -10.794 -0.794 1.00 98.38 192 LEU A O 1
ATOM 1417 N N . VAL A 1 193 ? 9.131 -11.598 -2.122 1.00 97.81 193 VAL A N 1
ATOM 1418 C CA . VAL A 1 193 ? 8.616 -12.571 -1.152 1.00 97.81 193 VAL A CA 1
ATOM 1419 C C . VAL A 1 193 ? 9.660 -13.647 -0.846 1.00 97.81 193 VAL A C 1
ATOM 1421 O O . VAL A 1 193 ? 9.786 -14.046 0.311 1.00 97.81 193 VAL A O 1
ATOM 1424 N N . ALA A 1 194 ? 10.437 -14.086 -1.838 1.00 97.69 194 ALA A N 1
ATOM 1425 C CA . ALA A 1 194 ? 11.491 -15.082 -1.661 1.00 97.69 194 ALA A CA 1
ATOM 1426 C C . ALA A 1 194 ? 12.712 -14.559 -0.884 1.00 97.69 194 ALA A C 1
ATOM 1428 O O . ALA A 1 194 ? 13.384 -15.343 -0.215 1.00 97.69 194 ALA A O 1
ATOM 1429 N N . THR A 1 195 ? 13.010 -13.260 -0.959 1.00 97.75 195 THR A N 1
ATOM 1430 C CA . THR A 1 195 ? 14.188 -12.656 -0.314 1.00 97.75 195 THR A CA 1
ATOM 1431 C C . THR A 1 195 ? 13.895 -12.023 1.043 1.00 97.75 195 THR A C 1
ATOM 1433 O O . THR A 1 195 ? 14.807 -11.524 1.698 1.00 97.75 195 THR A O 1
ATOM 1436 N N . THR A 1 196 ? 12.646 -12.058 1.507 1.00 98.19 196 THR A N 1
ATOM 1437 C CA . THR A 1 196 ? 12.224 -11.415 2.756 1.00 98.19 196 THR A CA 1
ATOM 1438 C C . THR A 1 196 ? 11.686 -12.416 3.771 1.00 98.19 196 THR A C 1
ATOM 1440 O O . THR A 1 196 ? 10.976 -13.361 3.432 1.00 98.19 196 THR A O 1
ATOM 1443 N N . ASP A 1 197 ? 12.001 -12.180 5.046 1.00 97.56 197 ASP A N 1
ATOM 1444 C CA . ASP A 1 197 ? 11.499 -12.987 6.155 1.00 97.56 197 ASP A CA 1
ATOM 1445 C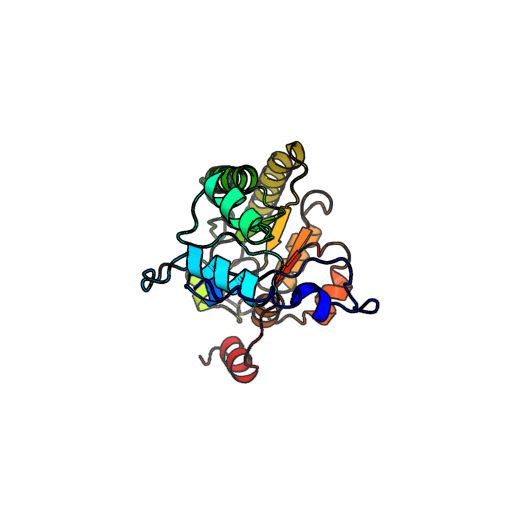 C . ASP A 1 197 ? 9.968 -12.823 6.307 1.00 97.56 197 ASP A C 1
ATOM 1447 O O . ASP A 1 197 ? 9.497 -11.704 6.552 1.00 97.56 197 ASP A O 1
ATOM 1451 N N . PRO A 1 198 ? 9.177 -13.910 6.202 1.00 96.56 198 PRO A N 1
ATOM 1452 C CA . PRO A 1 198 ? 7.723 -13.861 6.348 1.00 96.56 198 PRO A CA 1
ATOM 1453 C C . PRO A 1 198 ? 7.249 -13.425 7.742 1.00 96.56 198 PRO A C 1
ATOM 1455 O O . PRO A 1 198 ? 6.095 -13.030 7.879 1.00 96.56 198 PRO A O 1
ATOM 1458 N N . GLN A 1 199 ? 8.099 -13.483 8.774 1.00 95.75 199 GLN A N 1
ATOM 1459 C CA . GLN A 1 199 ? 7.768 -12.972 10.110 1.00 95.75 199 GLN A CA 1
ATOM 1460 C C . GLN A 1 199 ? 7.950 -11.457 10.230 1.00 95.75 199 GLN A C 1
ATOM 1462 O O . GLN A 1 199 ? 7.350 -10.838 11.107 1.00 95.75 199 GLN A O 1
ATOM 1467 N N . ARG A 1 200 ? 8.778 -10.860 9.366 1.00 97.00 200 ARG A N 1
ATOM 1468 C CA . ARG A 1 200 ? 9.071 -9.421 9.377 1.00 97.00 200 ARG A CA 1
ATOM 1469 C C . ARG A 1 200 ? 8.133 -8.637 8.470 1.00 97.00 200 ARG A C 1
ATOM 1471 O O . ARG A 1 200 ? 7.859 -7.476 8.752 1.00 97.00 200 ARG A O 1
ATOM 1478 N N . MET A 1 201 ? 7.662 -9.243 7.379 1.00 96.94 201 MET A N 1
ATOM 1479 C CA . MET A 1 201 ? 6.870 -8.528 6.378 1.00 96.94 201 MET A CA 1
ATOM 1480 C C . MET A 1 201 ? 5.859 -9.429 5.653 1.00 96.94 201 MET A C 1
ATOM 1482 O O . MET A 1 201 ? 6.205 -10.451 5.043 1.00 96.94 201 MET A O 1
ATOM 1486 N N . GLY A 1 202 ? 4.597 -8.997 5.706 1.00 98.25 202 GLY A N 1
ATOM 1487 C CA . GLY A 1 202 ? 3.508 -9.505 4.873 1.00 98.25 202 GLY A CA 1
ATOM 1488 C C . GLY A 1 202 ? 3.339 -8.695 3.586 1.00 98.25 202 GLY A C 1
ATOM 1489 O O . GLY A 1 202 ? 4.006 -7.698 3.360 1.00 98.25 202 GLY A O 1
ATOM 1490 N N . VAL A 1 203 ? 2.419 -9.094 2.725 1.00 98.50 203 VAL A N 1
ATOM 1491 C CA . VAL A 1 203 ? 2.126 -8.428 1.456 1.00 98.50 203 VAL A CA 1
ATOM 1492 C C . VAL A 1 203 ? 0.764 -7.759 1.562 1.00 98.50 203 VAL A C 1
ATOM 1494 O O . VAL A 1 203 ? -0.215 -8.393 1.967 1.00 98.50 203 VAL A O 1
ATOM 1497 N N . CYS A 1 204 ? 0.708 -6.487 1.176 1.00 98.50 204 CYS A N 1
ATOM 1498 C CA . CYS A 1 204 ? -0.530 -5.850 0.775 1.00 98.50 204 CYS A CA 1
ATOM 1499 C C . CYS A 1 204 ? -0.789 -6.243 -0.677 1.00 98.50 204 CYS A C 1
ATOM 1501 O O . CYS A 1 204 ? -0.165 -5.702 -1.595 1.00 98.50 204 CYS A O 1
ATOM 1503 N N . LEU A 1 205 ? -1.661 -7.229 -0.895 1.00 98.06 205 LEU A N 1
ATOM 1504 C CA . LEU A 1 205 ? -2.060 -7.556 -2.256 1.00 98.06 205 LEU A CA 1
ATOM 1505 C C . LEU A 1 205 ? -3.087 -6.528 -2.716 1.00 98.06 205 LEU A C 1
ATOM 1507 O O . LEU A 1 205 ? -4.256 -6.587 -2.335 1.00 98.06 205 LEU A O 1
ATOM 1511 N N . ASP A 1 206 ? -2.648 -5.617 -3.570 1.00 98.06 206 ASP A N 1
ATOM 1512 C CA . ASP A 1 206 ? -3.545 -4.757 -4.319 1.00 98.06 206 ASP A CA 1
ATOM 1513 C C . ASP A 1 206 ? -3.954 -5.429 -5.624 1.00 98.06 206 ASP A C 1
ATOM 1515 O O . ASP A 1 206 ? -3.137 -5.635 -6.524 1.00 98.06 206 ASP A O 1
ATOM 1519 N N . VAL A 1 207 ? -5.233 -5.781 -5.738 1.00 96.81 207 VAL A N 1
ATOM 1520 C CA . VAL A 1 207 ? -5.731 -6.507 -6.915 1.00 96.81 207 VAL A CA 1
ATOM 1521 C C . VAL A 1 207 ? -5.623 -5.683 -8.201 1.00 96.81 207 VAL A C 1
ATOM 1523 O O . VAL A 1 207 ? -5.402 -6.257 -9.263 1.00 96.81 207 VAL A O 1
ATOM 1526 N N . GLY A 1 208 ? -5.742 -4.355 -8.120 1.00 96.94 208 GLY A N 1
ATOM 1527 C CA . GLY A 1 208 ? -5.664 -3.461 -9.271 1.00 96.94 208 GLY A CA 1
ATOM 1528 C C . GLY A 1 208 ? -4.231 -3.290 -9.756 1.00 96.94 208 GLY A C 1
ATOM 1529 O O . GLY A 1 208 ? -3.952 -3.503 -10.934 1.00 96.94 208 GLY A O 1
ATOM 1530 N N . HIS A 1 209 ? -3.300 -2.972 -8.856 1.00 97.50 209 HIS A N 1
ATOM 1531 C CA . HIS A 1 209 ? -1.889 -2.847 -9.228 1.00 97.50 209 HIS A CA 1
ATOM 1532 C C . HIS A 1 209 ? -1.294 -4.174 -9.695 1.00 97.50 209 HIS A C 1
ATOM 1534 O O . HIS A 1 209 ? -0.515 -4.188 -10.646 1.00 97.50 209 HIS A O 1
ATOM 1540 N N . TYR A 1 210 ? -1.711 -5.294 -9.102 1.00 97.81 210 TYR A N 1
ATOM 1541 C CA . TYR A 1 210 ? -1.254 -6.604 -9.550 1.00 97.81 210 TYR A CA 1
ATOM 1542 C C . TYR A 1 210 ? -1.763 -6.948 -10.961 1.00 97.81 210 TYR A C 1
ATOM 1544 O O . TYR A 1 210 ? -1.012 -7.506 -11.762 1.00 97.81 210 TYR A O 1
ATOM 1552 N N . LEU A 1 211 ? -2.999 -6.552 -11.300 1.00 97.56 211 LEU A N 1
ATOM 1553 C CA . LEU A 1 211 ? -3.510 -6.624 -12.674 1.00 97.56 211 LEU A CA 1
ATOM 1554 C C . LEU A 1 211 ? -2.712 -5.726 -13.621 1.00 97.56 211 LEU A C 1
ATOM 1556 O O . LEU A 1 211 ? -2.352 -6.185 -14.703 1.00 97.56 211 LEU A O 1
ATOM 1560 N N . VAL A 1 212 ? -2.405 -4.481 -13.226 1.00 97.00 212 VAL A N 1
ATOM 1561 C CA . VAL A 1 212 ? -1.569 -3.560 -14.021 1.00 97.00 212 VAL A CA 1
ATOM 1562 C C . VAL A 1 212 ? -0.236 -4.216 -14.364 1.00 97.00 212 VAL A C 1
ATOM 1564 O O . VAL A 1 212 ? 0.084 -4.308 -15.546 1.00 97.00 212 VAL A O 1
ATOM 1567 N N . GLY A 1 213 ? 0.466 -4.775 -13.375 1.00 96.69 213 GLY A N 1
ATOM 1568 C CA . GLY A 1 213 ? 1.747 -5.465 -13.561 1.00 96.69 213 GLY A CA 1
ATOM 1569 C C . GLY A 1 213 ? 1.693 -6.769 -14.370 1.00 96.69 213 GLY A C 1
ATOM 1570 O O . GLY A 1 213 ? 2.720 -7.431 -14.525 1.00 96.69 213 GLY A O 1
ATOM 1571 N N . GLY A 1 214 ? 0.521 -7.156 -14.887 1.00 96.25 214 GLY A N 1
ATOM 1572 C CA . GLY A 1 214 ? 0.330 -8.329 -15.745 1.00 96.25 214 GLY A CA 1
ATOM 1573 C C . GLY A 1 214 ? 0.058 -9.631 -14.988 1.00 96.25 214 GLY A C 1
ATOM 1574 O O . GLY A 1 214 ? 0.094 -10.706 -15.587 1.00 96.25 214 GLY A O 1
ATOM 1575 N N . GLY A 1 215 ? -0.196 -9.559 -13.681 1.00 96.56 215 GLY A N 1
ATOM 1576 C CA . GLY A 1 215 ? -0.514 -10.712 -12.848 1.00 96.56 215 GLY A CA 1
ATOM 1577 C C . GLY A 1 215 ? -2.003 -11.055 -12.802 1.00 96.56 215 GLY A C 1
ATOM 1578 O O . GLY A 1 215 ? -2.868 -10.219 -13.047 1.00 96.56 215 GLY A O 1
ATOM 1579 N N . ASP A 1 216 ? -2.309 -12.298 -12.421 1.00 97.19 216 ASP A N 1
ATOM 1580 C CA . ASP A 1 216 ? -3.657 -12.722 -12.023 1.00 97.19 216 ASP A CA 1
ATOM 1581 C C . ASP A 1 216 ? -3.762 -12.730 -10.484 1.00 97.19 216 ASP A C 1
ATOM 1583 O O . ASP A 1 216 ? -3.148 -13.594 -9.841 1.00 97.19 216 ASP A O 1
ATOM 1587 N N . PRO A 1 217 ? -4.549 -11.824 -9.868 1.00 96.38 217 PRO A N 1
ATOM 1588 C CA . PRO A 1 217 ? -4.702 -11.766 -8.418 1.00 96.38 217 PRO A CA 1
ATOM 1589 C C . PRO A 1 217 ? -5.216 -13.071 -7.803 1.00 96.38 217 PRO A C 1
ATOM 1591 O O . PRO A 1 217 ? -4.838 -13.407 -6.685 1.00 96.38 217 PRO A O 1
ATOM 1594 N N . VAL A 1 218 ? -6.046 -13.848 -8.511 1.00 96.19 218 VAL A N 1
ATOM 1595 C CA . VAL A 1 218 ? -6.572 -15.114 -7.974 1.00 96.19 218 VAL A CA 1
ATOM 1596 C C . VAL A 1 218 ? -5.457 -16.150 -7.852 1.00 96.19 218 VAL A C 1
ATOM 1598 O O . VAL A 1 218 ? -5.370 -16.863 -6.848 1.00 96.19 218 VAL A O 1
ATOM 1601 N N . THR A 1 219 ? -4.590 -16.230 -8.859 1.00 97.19 219 THR A N 1
ATOM 1602 C CA . THR A 1 219 ? -3.392 -17.071 -8.812 1.00 97.19 219 THR A CA 1
ATOM 1603 C C . THR A 1 219 ? -2.428 -16.591 -7.726 1.00 97.19 219 THR A C 1
ATOM 1605 O O . THR A 1 219 ? -1.957 -17.415 -6.941 1.00 97.19 219 THR A O 1
ATOM 1608 N N . ALA A 1 220 ? -2.215 -15.278 -7.595 1.00 97.19 220 ALA A N 1
ATOM 1609 C CA . ALA A 1 220 ? -1.361 -14.709 -6.552 1.00 97.19 220 ALA A CA 1
ATOM 1610 C C . ALA A 1 220 ? -1.862 -15.014 -5.138 1.00 97.19 220 ALA A C 1
ATOM 1612 O O . ALA A 1 220 ? -1.070 -15.424 -4.297 1.00 97.19 220 ALA A O 1
ATOM 1613 N N . ILE A 1 221 ? -3.170 -14.909 -4.881 1.00 96.38 221 ILE A N 1
ATOM 1614 C CA . ILE A 1 221 ? -3.763 -15.257 -3.579 1.00 96.38 221 ILE A CA 1
ATOM 1615 C C . ILE A 1 221 ? -3.430 -16.698 -3.190 1.00 96.38 221 ILE A C 1
ATOM 1617 O O . ILE A 1 221 ? -3.057 -16.969 -2.051 1.00 96.38 221 ILE A O 1
ATOM 1621 N N . ARG A 1 222 ? -3.528 -17.630 -4.143 1.00 96.56 222 ARG A N 1
ATOM 1622 C CA . ARG A 1 222 ? -3.211 -19.044 -3.901 1.00 96.56 222 ARG A CA 1
ATOM 1623 C C . ARG A 1 222 ? -1.719 -19.281 -3.683 1.00 96.56 222 ARG A C 1
ATOM 1625 O O . ARG A 1 222 ? -1.370 -20.140 -2.882 1.00 96.56 222 ARG A O 1
ATOM 1632 N N . ALA A 1 223 ? -0.864 -18.562 -4.408 1.00 95.88 223 ALA A N 1
ATOM 1633 C CA . ALA A 1 223 ? 0.585 -18.732 -4.345 1.00 95.88 223 ALA A CA 1
ATOM 1634 C C . ALA A 1 223 ? 1.198 -18.086 -3.093 1.00 95.88 223 ALA A C 1
ATOM 1636 O O . ALA A 1 223 ? 2.029 -18.698 -2.427 1.00 95.88 223 ALA A O 1
ATOM 1637 N N . LEU A 1 224 ? 0.777 -16.863 -2.767 1.00 96.25 224 LEU A N 1
ATOM 1638 C CA . LEU A 1 224 ? 1.289 -16.091 -1.638 1.00 96.25 224 LEU A CA 1
ATOM 1639 C C . LEU A 1 224 ? 0.693 -16.557 -0.304 1.00 96.25 224 LEU A C 1
ATOM 1641 O O . LEU A 1 224 ? 1.387 -16.513 0.711 1.00 96.25 224 LEU A O 1
ATOM 1645 N N . GLY A 1 225 ? -0.560 -17.028 -0.299 1.00 95.25 225 GLY A N 1
ATOM 1646 C CA . GLY A 1 225 ? -1.215 -17.605 0.876 1.00 95.25 225 GLY A CA 1
ATOM 1647 C C . GLY A 1 225 ? -1.094 -16.709 2.110 1.00 95.25 225 GLY A C 1
ATOM 1648 O O . GLY A 1 225 ? -1.446 -15.532 2.068 1.00 95.25 225 GLY A O 1
ATOM 1649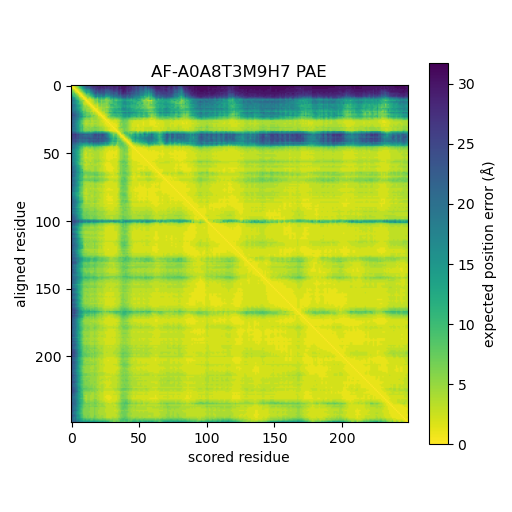 N N . ASP A 1 226 ? -0.528 -17.259 3.186 1.00 94.88 226 ASP A N 1
ATOM 1650 C CA . ASP A 1 226 ? -0.353 -16.581 4.479 1.00 94.88 226 ASP A CA 1
ATOM 1651 C C . ASP A 1 226 ? 0.559 -15.344 4.423 1.00 94.88 226 ASP A C 1
ATOM 1653 O O . ASP A 1 226 ? 0.595 -14.564 5.374 1.00 94.88 226 ASP A O 1
ATOM 1657 N N . ARG A 1 227 ? 1.292 -15.125 3.320 1.00 97.19 227 ARG A N 1
ATOM 1658 C CA . ARG A 1 227 ? 2.026 -13.870 3.119 1.00 97.19 227 ARG A CA 1
ATOM 1659 C C . ARG A 1 227 ? 1.087 -12.685 2.962 1.00 97.19 227 ARG A C 1
ATOM 1661 O O . ARG A 1 227 ? 1.507 -11.583 3.282 1.00 97.19 227 ARG A O 1
ATOM 1668 N N . ILE A 1 228 ? -0.142 -12.873 2.483 1.00 97.19 228 ILE A N 1
ATOM 1669 C CA . ILE A 1 228 ? -1.103 -11.780 2.311 1.00 97.19 228 ILE A CA 1
ATOM 1670 C C . ILE A 1 228 ? -1.779 -11.500 3.650 1.00 97.19 228 ILE A C 1
ATOM 1672 O O . ILE A 1 228 ? -2.640 -12.254 4.101 1.00 97.19 228 ILE A O 1
ATOM 1676 N N . THR A 1 229 ? -1.408 -10.385 4.272 1.00 95.44 229 THR A N 1
ATOM 1677 C CA . THR A 1 229 ? -1.970 -9.942 5.558 1.00 95.44 229 THR A CA 1
ATOM 1678 C C . THR A 1 229 ? -2.748 -8.633 5.441 1.00 95.44 229 THR A C 1
ATOM 1680 O O . THR A 1 229 ? -3.453 -8.254 6.376 1.00 95.44 229 THR A O 1
ATOM 1683 N N . HIS A 1 230 ? -2.674 -7.970 4.284 1.00 96.94 230 HIS A N 1
ATOM 1684 C CA . HIS A 1 230 ? -3.472 -6.800 3.938 1.00 96.94 230 HIS A CA 1
ATOM 1685 C C . HIS A 1 230 ? -3.908 -6.889 2.469 1.00 96.94 230 HIS A C 1
ATOM 1687 O O . HIS A 1 230 ? -3.235 -7.518 1.651 1.00 96.94 230 HIS A O 1
ATOM 1693 N N . VAL A 1 231 ? -5.058 -6.310 2.128 1.00 96.69 231 VAL A N 1
ATOM 1694 C CA . VAL A 1 231 ? -5.597 -6.356 0.762 1.00 96.69 231 VAL A CA 1
ATOM 1695 C C . VAL A 1 231 ? -6.167 -4.996 0.417 1.00 96.69 231 VAL A C 1
ATOM 1697 O O . VAL A 1 231 ? -7.022 -4.481 1.138 1.00 96.69 231 VAL A O 1
ATOM 1700 N N . HIS A 1 232 ? -5.751 -4.456 -0.721 1.00 97.69 232 HIS A N 1
ATOM 1701 C CA . HIS A 1 232 ? -6.418 -3.324 -1.349 1.00 97.69 232 HIS A CA 1
ATOM 1702 C C . HIS A 1 232 ? -7.275 -3.840 -2.505 1.00 97.69 232 HIS A C 1
ATOM 1704 O O . HIS A 1 232 ? -6.824 -4.599 -3.366 1.00 97.69 232 HIS A O 1
ATOM 1710 N N . LEU A 1 233 ? -8.550 -3.453 -2.503 1.00 95.38 233 LEU A N 1
ATOM 1711 C CA . LEU A 1 233 ? -9.502 -3.813 -3.548 1.00 95.38 233 LEU A CA 1
ATOM 1712 C C . LEU A 1 233 ? -9.754 -2.595 -4.431 1.00 95.38 233 LEU A C 1
ATOM 1714 O O . LEU A 1 233 ? -10.312 -1.598 -3.976 1.00 95.38 233 LEU A O 1
ATOM 1718 N N . LYS A 1 234 ? -9.353 -2.698 -5.697 1.00 93.25 234 LYS A N 1
ATOM 1719 C CA . LYS A 1 234 ? -9.597 -1.693 -6.732 1.00 93.25 234 LYS A CA 1
ATOM 1720 C C . LYS A 1 234 ? -10.333 -2.350 -7.890 1.00 93.25 234 LYS A C 1
ATOM 1722 O O . LYS A 1 234 ? -10.026 -3.481 -8.261 1.00 93.25 234 LYS A O 1
ATOM 1727 N N . ASP A 1 235 ? -11.304 -1.632 -8.435 1.00 91.88 235 ASP A N 1
ATOM 1728 C CA . ASP A 1 235 ? -11.989 -2.016 -9.667 1.00 91.88 235 ASP A CA 1
ATOM 1729 C C . ASP A 1 235 ? -11.378 -1.250 -10.848 1.00 91.88 235 ASP A C 1
ATOM 1731 O O . ASP A 1 235 ? -10.775 -0.189 -10.663 1.00 91.88 235 ASP A O 1
ATOM 1735 N N . GLY A 1 236 ? -11.506 -1.781 -12.061 1.00 89.50 236 GLY A N 1
ATOM 1736 C CA . GLY A 1 236 ? -10.877 -1.199 -13.243 1.00 89.50 236 GLY A CA 1
ATOM 1737 C C . GLY A 1 236 ? -11.565 -1.599 -14.540 1.00 89.50 236 GLY A C 1
ATOM 1738 O O . GLY A 1 236 ? -12.119 -2.688 -14.658 1.00 89.50 236 GLY A O 1
ATOM 1739 N N . ASP A 1 237 ? -11.508 -0.713 -15.536 1.00 95.75 237 ASP A N 1
ATOM 1740 C CA . ASP A 1 237 ? -12.024 -0.999 -16.875 1.00 95.75 237 ASP A CA 1
ATOM 1741 C C . ASP A 1 237 ? -11.047 -1.929 -17.626 1.00 95.75 237 ASP A C 1
ATOM 1743 O O . ASP A 1 237 ? -9.917 -1.516 -17.926 1.00 95.75 237 ASP A O 1
ATOM 1747 N N . PRO A 1 238 ? -11.459 -3.160 -17.991 1.00 94.88 238 PRO A N 1
ATOM 1748 C CA . PRO A 1 238 ? -10.590 -4.102 -18.691 1.00 94.88 238 PRO A CA 1
ATOM 1749 C C . PRO A 1 238 ? -10.074 -3.581 -20.039 1.00 94.88 238 PRO A C 1
ATOM 1751 O O . PRO A 1 238 ? -8.972 -3.942 -20.460 1.00 94.88 238 PRO A O 1
ATOM 1754 N N . ALA A 1 239 ? -10.838 -2.730 -20.733 1.00 96.88 239 ALA A N 1
ATOM 1755 C CA . ALA A 1 239 ? -10.423 -2.151 -22.006 1.00 96.88 239 ALA A CA 1
ATOM 1756 C C . ALA A 1 239 ? -9.315 -1.107 -21.815 1.00 96.88 239 ALA A C 1
ATOM 1758 O O . ALA A 1 239 ? -8.376 -1.050 -22.613 1.00 96.88 239 ALA A O 1
ATOM 1759 N N . VAL A 1 240 ? -9.392 -0.310 -20.746 1.00 96.62 240 VAL A N 1
ATOM 1760 C CA . VAL A 1 240 ? -8.339 0.647 -20.372 1.00 96.62 240 VAL A CA 1
ATOM 1761 C C . VAL A 1 240 ? -7.079 -0.100 -19.945 1.00 96.62 240 VAL A C 1
ATOM 1763 O O . VAL A 1 240 ? -6.002 0.217 -20.446 1.00 96.62 240 VAL A O 1
ATOM 1766 N N . LEU A 1 241 ? -7.212 -1.136 -19.110 1.00 96.19 241 LEU A N 1
ATOM 1767 C CA . LEU A 1 241 ? -6.091 -1.985 -18.695 1.00 96.19 241 LEU A CA 1
ATOM 1768 C C . LEU A 1 241 ? -5.384 -2.623 -19.901 1.00 96.19 241 LEU A C 1
ATOM 1770 O O . LEU A 1 241 ? -4.166 -2.534 -20.023 1.00 96.19 241 LEU A O 1
ATOM 1774 N N . THR A 1 242 ? -6.152 -3.190 -20.836 1.00 96.12 242 THR A N 1
ATOM 1775 C CA . THR A 1 242 ? -5.602 -3.788 -22.065 1.00 96.12 242 THR A CA 1
ATOM 1776 C C . THR A 1 242 ? -4.803 -2.764 -22.873 1.00 96.12 242 THR A C 1
ATOM 1778 O O . THR A 1 242 ? -3.722 -3.066 -23.375 1.00 96.12 242 THR A O 1
ATOM 1781 N N . ARG A 1 243 ? -5.312 -1.532 -23.000 1.00 97.00 243 ARG A N 1
ATOM 1782 C CA . ARG A 1 243 ? -4.607 -0.454 -23.706 1.00 97.00 243 ARG A CA 1
ATOM 1783 C C . ARG A 1 243 ? -3.346 -0.010 -22.971 1.00 97.00 243 ARG A C 1
ATOM 1785 O O . ARG A 1 243 ? -2.344 0.216 -23.640 1.00 97.00 243 ARG A O 1
ATOM 1792 N N . LEU A 1 244 ? -3.374 0.083 -21.639 1.00 95.19 244 LEU A N 1
ATOM 1793 C CA . LEU A 1 244 ? -2.195 0.401 -20.825 1.00 95.19 244 LEU A CA 1
ATOM 1794 C C . LEU A 1 244 ? -1.088 -0.623 -21.085 1.00 95.19 244 LEU A C 1
ATOM 1796 O O . LEU A 1 244 ? 0.021 -0.263 -21.463 1.00 95.19 244 LEU A O 1
ATOM 1800 N N . GLN A 1 245 ? -1.409 -1.908 -20.964 1.00 94.94 245 GLN A N 1
ATOM 1801 C CA . GLN A 1 245 ? -0.446 -2.998 -21.136 1.00 94.94 245 GLN A CA 1
ATOM 1802 C C . GLN A 1 245 ? 0.051 -3.134 -22.581 1.00 94.94 245 GLN A C 1
ATOM 1804 O O . GLN A 1 245 ? 1.147 -3.628 -22.813 1.00 94.94 245 GLN A O 1
ATOM 1809 N N . ALA A 1 246 ? -0.717 -2.645 -23.557 1.00 95.06 246 ALA A N 1
ATOM 1810 C CA . ALA A 1 246 ? -0.298 -2.561 -24.954 1.00 95.06 246 ALA A CA 1
ATOM 1811 C C . ALA A 1 246 ? 0.465 -1.266 -25.305 1.00 95.06 246 ALA A C 1
ATOM 1813 O O . ALA A 1 246 ? 0.856 -1.095 -26.458 1.00 95.06 246 ALA A O 1
ATOM 1814 N N . GLY A 1 247 ? 0.633 -0.331 -24.360 1.00 92.94 247 GLY A N 1
ATOM 1815 C CA . GLY A 1 247 ? 1.299 0.956 -24.602 1.00 92.94 247 GLY A CA 1
ATOM 1816 C C . GLY A 1 247 ? 0.486 1.898 -25.497 1.00 92.94 247 GLY A C 1
ATOM 1817 O O . GLY A 1 247 ? 1.048 2.667 -26.270 1.00 92.94 247 GLY A O 1
ATOM 1818 N N . ALA A 1 248 ? -0.843 1.803 -25.428 1.00 93.56 248 ALA A N 1
ATOM 1819 C CA . ALA A 1 248 ? -1.800 2.482 -26.302 1.00 93.56 248 ALA A CA 1
ATOM 1820 C C . ALA A 1 248 ? -2.759 3.428 -25.544 1.00 93.56 248 ALA A C 1
ATOM 1822 O O . ALA A 1 248 ? -3.897 3.658 -25.992 1.00 93.56 248 ALA A O 1
ATOM 1823 N N . LEU A 1 249 ? -2.344 3.919 -24.369 1.00 86.81 249 LEU A N 1
ATOM 1824 C CA . LEU A 1 249 ? -3.056 4.961 -23.619 1.00 86.81 249 LEU A CA 1
ATOM 1825 C C . LEU A 1 249 ? -2.642 6.367 -24.042 1.00 86.81 249 LEU A C 1
ATOM 1827 O O . LEU A 1 249 ? -1.442 6.581 -24.305 1.00 86.81 249 LEU A O 1
#

Radius of gyration: 19.11 Å; Cα contacts (8 Å, |Δi|>4): 426; chains: 1; bounding box: 61×41×46 Å

Nearest PDB structures (foldseek):
  3cny-assembly2_B  TM=8.693E-01  e=5.021E-16  Lactiplantibacillus plantarum WCFS1
  3dx5-assembly1_A  TM=7.643E-01  e=1.467E-08  Bacillus anthracis
  3cqi-assembly1_B  TM=6.976E-01  e=7.223E-05  Escherichia coli
  3cqk-assembly1_B  TM=6.897E-01  e=7.689E-05  Escherichia coli
  3cqj-assembly1_B  TM=6.970E-01  e=2.090E-04  Escherichia coli

Secondary structure (DSSP, 8-state):
----------HHHHH--TT-SSTTS---B-GGGTS--SSSPP-S--HHHHHHHHHHHT-SEEEPPTT---HHHHHHHHHTTT-EEEEEEEEE-EETTEE-TTHHHHHHHHHHHHHHTT-SEEEEEEPP-HHHHHTTT-TTSTT-----HHHHHHHHHHHHHHHHHHHTTT--EEE---TTSSS-SHHHHHHHHHHS-TTT-EEEEEHHHHHHTT--HHHHHHHHGGGEEEEE-----HHHHHHHHTT--

Mean predicted aligned error: 5.58 Å

Solvent-accessible surface area (backbone atoms only — not comparable to full-atom values): 13651 Å² total; per-residue (Å²): 132,86,79,75,74,72,79,69,74,61,53,48,70,75,72,61,51,95,82,45,96,58,69,85,61,86,53,58,48,64,47,54,85,79,48,64,68,79,84,51,78,78,89,72,77,53,42,68,57,51,54,50,49,46,38,72,76,34,37,45,23,26,41,76,46,70,78,49,66,66,27,66,60,32,32,53,58,30,53,78,55,64,33,41,34,52,29,31,74,32,75,27,50,51,56,48,70,15,62,44,92,60,38,62,60,46,44,52,52,39,51,47,51,25,60,46,29,67,36,55,31,43,38,33,31,62,36,64,38,74,62,29,46,78,27,36,29,38,67,86,46,91,87,46,74,57,61,39,73,64,8,49,52,45,40,46,53,52,54,48,54,51,26,62,64,28,52,82,75,67,43,49,33,27,42,36,53,32,54,13,20,80,36,27,32,57,70,43,48,52,49,52,58,74,70,43,59,72,90,50,41,28,29,27,50,30,44,42,30,29,41,40,26,71,35,56,51,72,61,45,52,70,72,51,44,86,40,52,75,44,74,46,88,55,87,78,60,68,69,59,52,53,26,38,48,66,73,65,112